Protein AF-A0A527VUA9-F1 (afdb_monomer)

Secondary structure (DSSP, 8-state):
-TTTTT-S---HHHHHHHHHHHHHHHTSPPPHHHHHHTTT----SBTTBSS--TT-TTHHHHHHHHHHHHHHHTT--SS--S-HHHHHHHHHHHH-HHHHHHHHHHHHHHHS-EEEEETTTTSHHHHHHHHHHHHTT-EEEEEES-HHHHHHHHHHTT-----TTEEEE-GGG-TTHHHHHHHHHHHHGGGT--HHHHH-

Nearest PDB structures (foldseek):
  8jzo-assembly1_A  TM=8.113E-01  e=2.853E-15  Escherichia coli K-12
  6znj-assembly1_B  TM=8.703E-01  e=1.289E-13  Bdellovibrio bacteriovorus HD100
  6zn4-assembly1_A  TM=9.759E-01  e=1.619E-05  Bdellovibrio bacteriovorus HD100
  6iox-assembly1_B  TM=9.233E-01  e=5.443E-05  Porphyromonas gingivalis ATCC 33277
  1vmi-assembly1_A-2  TM=7.351E-01  e=2.321E-03  Escherichia coli

pLDDT: mean 88.29, std 10.26, range [53.84, 98.25]

Solvent-accessible surface area (backbone atoms only — not comparable to full-atom values): 11074 Å² total; per-residue (Å²): 48,53,72,78,21,48,35,78,64,88,52,67,62,26,53,52,31,34,53,50,42,44,49,55,53,23,68,44,88,64,56,68,76,57,17,58,75,54,81,64,50,71,68,55,62,45,99,92,28,70,59,66,60,96,82,46,80,61,50,62,32,50,32,30,48,38,17,31,50,33,29,46,76,70,65,40,32,74,41,76,76,91,53,63,68,61,48,38,52,53,38,48,25,73,79,37,78,62,48,54,54,51,48,56,50,50,58,56,32,47,77,55,52,43,79,47,80,39,75,58,26,57,39,71,70,47,44,51,50,38,48,48,40,28,75,70,48,36,30,34,25,32,32,27,40,55,68,66,56,30,54,50,45,27,58,77,69,71,49,82,69,93,43,90,45,51,44,80,43,35,74,91,76,42,89,56,48,65,63,52,24,53,60,47,28,76,72,34,42,88,76,73,50,51,65,70,71,46,63,111

Radius of gyration: 23.51 Å; Cα contacts (8 Å, |Δi|>4): 260; chains: 1; bounding box: 48×41×68 Å

Structure (mmCIF, N/CA/C/O backbone):
data_AF-A0A527VUA9-F1
#
_entry.id   AF-A0A527VUA9-F1
#
loop_
_atom_site.group_PDB
_atom_site.id
_atom_site.type_symbol
_atom_site.label_atom_id
_atom_site.label_alt_id
_atom_site.label_comp_id
_atom_site.label_asym_id
_atom_site.label_entity_id
_atom_site.label_seq_id
_atom_site.pdbx_PDB_ins_code
_atom_site.Cartn_x
_atom_site.Cartn_y
_atom_site.Cartn_z
_atom_site.occupancy
_atom_site.B_iso_or_equiv
_atom_site.auth_seq_id
_atom_site.auth_comp_id
_atom_site.auth_asym_id
_atom_site.auth_atom_id
_atom_site.pdbx_PDB_model_num
ATOM 1 N N . GLY A 1 1 ? -5.974 4.932 19.892 1.00 89.88 1 GLY A N 1
ATOM 2 C CA . GLY A 1 1 ? -7.231 4.199 20.094 1.00 89.88 1 GLY A CA 1
ATOM 3 C C . GLY A 1 1 ? -7.946 4.745 21.306 1.00 89.88 1 GLY A C 1
ATOM 4 O O . GLY A 1 1 ? -8.509 5.825 21.219 1.00 89.88 1 GLY A O 1
ATOM 5 N N . ALA A 1 2 ? -7.847 4.063 22.453 1.00 95.19 2 ALA A N 1
ATOM 6 C CA . ALA A 1 2 ? -8.525 4.443 23.702 1.00 95.19 2 ALA A CA 1
ATOM 7 C C . ALA A 1 2 ? -8.336 5.922 24.098 1.00 95.19 2 ALA A C 1
ATOM 9 O O . ALA A 1 2 ? -9.298 6.616 24.420 1.00 95.19 2 ALA A O 1
ATOM 10 N N . LEU A 1 3 ? -7.095 6.415 24.017 1.00 95.19 3 LEU A N 1
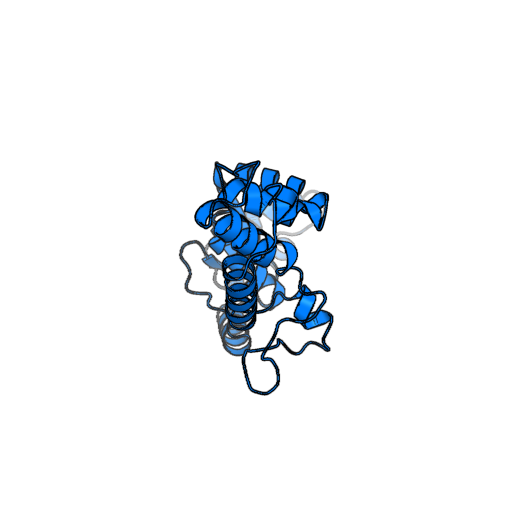ATOM 11 C CA . LEU A 1 3 ? -6.758 7.800 24.352 1.00 95.19 3 LEU A CA 1
ATOM 12 C C . LEU A 1 3 ? -7.320 8.815 23.346 1.00 95.19 3 LEU A C 1
ATOM 14 O O . LEU A 1 3 ? -7.797 9.871 23.754 1.00 95.19 3 LEU A O 1
ATOM 18 N N . ASP A 1 4 ? -7.319 8.492 22.048 1.00 94.31 4 ASP A N 1
ATOM 19 C CA . ASP A 1 4 ? -7.784 9.408 20.994 1.00 94.31 4 ASP A CA 1
ATOM 20 C C . ASP A 1 4 ? -9.283 9.716 21.124 1.00 94.31 4 ASP A C 1
ATOM 22 O O . ASP A 1 4 ? -9.699 10.856 20.915 1.00 94.31 4 ASP A O 1
ATOM 26 N N . VAL A 1 5 ? -10.074 8.725 21.553 1.00 96.50 5 VAL A N 1
ATOM 27 C CA . VAL A 1 5 ? -11.513 8.880 21.831 1.00 96.50 5 VAL A CA 1
ATOM 28 C C . VAL A 1 5 ? -11.824 9.274 23.280 1.00 96.50 5 VAL A C 1
ATOM 30 O O . VAL A 1 5 ? -12.990 9.349 23.677 1.00 96.50 5 VAL A O 1
ATOM 33 N N . ARG A 1 6 ? -10.788 9.516 24.096 1.00 96.38 6 ARG A N 1
ATOM 34 C CA . ARG A 1 6 ? -10.889 9.825 25.533 1.00 96.38 6 ARG A CA 1
ATOM 35 C C . ARG A 1 6 ? -11.770 8.831 26.300 1.00 96.38 6 ARG A C 1
ATOM 37 O O . ARG A 1 6 ? -12.614 9.250 27.101 1.00 96.38 6 ARG A O 1
ATOM 44 N N . ALA A 1 7 ? -11.581 7.538 26.038 1.00 97.06 7 ALA A N 1
ATOM 45 C CA . ALA A 1 7 ? -12.331 6.476 26.699 1.00 97.06 7 ALA A CA 1
ATOM 46 C C . ALA A 1 7 ? -12.248 6.614 28.230 1.00 97.06 7 ALA A C 1
ATOM 48 O O . ALA A 1 7 ? -11.197 6.967 28.768 1.00 97.06 7 ALA A O 1
ATOM 49 N N . THR A 1 8 ? -13.354 6.378 28.933 1.00 96.94 8 THR A N 1
ATOM 50 C CA . THR A 1 8 ? -13.380 6.382 30.407 1.00 96.94 8 THR A CA 1
ATOM 51 C C . THR A 1 8 ? -12.695 5.155 31.000 1.00 96.94 8 THR A C 1
ATOM 53 O O . THR A 1 8 ? -12.155 5.228 32.098 1.00 96.94 8 THR A O 1
ATOM 56 N N . THR A 1 9 ? -12.691 4.041 30.268 1.00 96.81 9 THR A N 1
ATOM 57 C CA . THR A 1 9 ? -12.065 2.780 30.664 1.00 96.81 9 THR A CA 1
ATOM 58 C C . THR A 1 9 ? -11.622 1.982 29.436 1.00 96.81 9 THR A C 1
ATOM 60 O O . THR A 1 9 ? -12.076 2.247 28.321 1.00 96.81 9 THR A O 1
ATOM 63 N N . ILE A 1 10 ? -10.744 0.997 29.636 1.00 97.50 10 ILE A N 1
ATOM 64 C CA . ILE A 1 10 ? -10.409 -0.022 28.635 1.00 97.50 10 ILE A CA 1
ATOM 65 C C . ILE A 1 10 ? -11.204 -1.286 28.975 1.00 97.50 10 ILE A C 1
ATOM 67 O O . ILE A 1 10 ? -10.812 -2.059 29.850 1.00 97.50 10 ILE A O 1
ATOM 71 N N . ASN A 1 11 ? -12.333 -1.487 28.296 1.00 96.94 11 ASN A N 1
ATOM 72 C CA . ASN A 1 11 ? -13.227 -2.622 28.536 1.00 96.94 11 ASN A CA 1
ATOM 73 C C . ASN A 1 11 ? -12.865 -3.857 27.689 1.00 96.94 11 ASN A C 1
ATOM 75 O O . ASN A 1 11 ? -11.965 -3.826 26.845 1.00 96.94 11 ASN A O 1
ATOM 79 N N . ASP A 1 12 ? -13.578 -4.963 27.903 1.00 98.25 12 ASP A N 1
ATOM 80 C CA . ASP A 1 12 ? -13.290 -6.220 27.207 1.00 98.25 12 ASP A CA 1
ATOM 81 C C . ASP A 1 12 ? -13.611 -6.168 25.711 1.00 98.25 12 ASP A C 1
ATOM 83 O O . ASP A 1 12 ? -12.873 -6.752 24.920 1.00 98.25 12 ASP A O 1
ATOM 87 N N . ALA A 1 13 ? -14.617 -5.392 25.290 1.00 97.88 13 ALA A N 1
ATOM 88 C CA . ALA A 1 13 ? -14.894 -5.169 23.869 1.00 97.88 13 ALA A CA 1
ATOM 89 C C . ALA A 1 13 ? -13.671 -4.574 23.147 1.00 97.88 13 ALA A C 1
ATOM 91 O O . ALA A 1 13 ? -13.299 -5.030 22.065 1.00 97.88 13 ALA A O 1
ATOM 92 N N . MET A 1 14 ? -12.983 -3.617 23.779 1.00 98.19 14 MET A N 1
ATOM 93 C CA . MET A 1 14 ? -11.749 -3.028 23.252 1.00 98.19 14 MET A CA 1
ATOM 94 C C . MET A 1 14 ? -10.594 -4.034 23.199 1.00 98.19 14 MET A C 1
ATOM 96 O O . MET A 1 14 ? -9.864 -4.064 22.207 1.00 98.19 14 MET A O 1
ATOM 100 N N . LYS A 1 15 ? -10.425 -4.874 24.229 1.00 98.00 15 LYS A N 1
ATOM 101 C CA . LYS A 1 15 ? -9.381 -5.917 24.249 1.00 98.00 15 LYS A CA 1
ATOM 102 C C . LYS A 1 15 ? -9.613 -6.962 23.156 1.00 98.00 15 LYS A C 1
ATOM 104 O O . LYS A 1 15 ? -8.683 -7.308 22.431 1.00 98.00 15 LYS A O 1
ATOM 109 N N . ILE A 1 16 ? -10.858 -7.415 22.994 1.00 98.00 16 ILE A N 1
ATOM 110 C CA . ILE A 1 16 ? -11.256 -8.357 21.940 1.00 98.00 16 ILE A CA 1
ATOM 111 C C . ILE A 1 16 ? -11.021 -7.735 20.560 1.00 98.00 16 ILE A C 1
ATOM 113 O O . ILE A 1 16 ? -10.477 -8.397 19.678 1.00 98.00 16 ILE A O 1
ATOM 117 N N . ALA A 1 17 ? -11.376 -6.460 20.370 1.00 97.56 17 ALA A N 1
ATOM 118 C CA . ALA A 1 17 ? -11.130 -5.753 19.116 1.00 97.56 17 ALA A CA 1
ATOM 119 C C . ALA A 1 17 ? -9.631 -5.650 18.793 1.00 97.56 17 ALA A C 1
ATOM 121 O O . ALA A 1 17 ? -9.242 -5.890 17.652 1.00 97.56 17 ALA A O 1
ATOM 122 N N . ALA A 1 18 ? -8.784 -5.367 19.788 1.00 96.75 18 ALA A N 1
ATOM 123 C CA . ALA A 1 18 ? -7.333 -5.352 19.613 1.00 96.75 18 ALA A CA 1
ATOM 124 C C . ALA A 1 18 ? -6.785 -6.735 19.222 1.00 96.75 18 ALA A C 1
ATOM 126 O O . ALA A 1 18 ? -6.021 -6.842 18.265 1.00 96.75 18 ALA A O 1
ATOM 127 N N . ALA A 1 19 ? -7.211 -7.797 19.915 1.00 96.56 19 ALA A N 1
ATOM 128 C CA . ALA A 1 19 ? -6.785 -9.165 19.624 1.00 96.56 19 ALA A CA 1
ATOM 129 C C . ALA A 1 19 ? -7.209 -9.617 18.216 1.00 96.56 19 ALA A C 1
ATOM 131 O O . ALA A 1 19 ? -6.404 -10.179 17.475 1.00 96.56 19 ALA A O 1
ATOM 132 N N . ARG A 1 20 ? -8.451 -9.317 17.811 1.00 96.31 20 ARG A N 1
ATOM 133 C CA . ARG A 1 20 ? -8.944 -9.593 16.453 1.00 96.31 20 ARG A CA 1
ATOM 134 C C . ARG A 1 20 ? -8.158 -8.817 15.402 1.00 96.31 20 ARG A C 1
ATOM 136 O O . ARG A 1 20 ? -7.755 -9.403 14.407 1.00 96.31 20 ARG A O 1
ATOM 143 N N . ALA A 1 21 ? -7.895 -7.533 15.635 1.00 95.50 21 ALA A N 1
ATOM 144 C CA . ALA A 1 21 ? -7.130 -6.712 14.702 1.00 95.50 21 ALA A CA 1
ATOM 145 C C . ALA A 1 21 ? -5.681 -7.205 14.542 1.00 95.50 21 ALA A C 1
ATOM 147 O O . ALA A 1 21 ? -5.169 -7.213 13.427 1.00 95.50 21 ALA A O 1
ATOM 148 N N . LEU A 1 22 ? -5.040 -7.679 15.618 1.00 93.94 22 LEU A N 1
ATOM 149 C CA . LEU A 1 22 ? -3.723 -8.326 15.548 1.00 93.94 22 LEU A CA 1
ATOM 150 C C . LEU A 1 22 ? -3.764 -9.618 14.726 1.00 93.94 22 LEU A C 1
ATOM 152 O O . LEU A 1 22 ? -2.899 -9.827 13.878 1.00 93.94 22 LEU A O 1
ATOM 156 N N . ALA A 1 23 ? -4.767 -10.467 14.961 1.00 92.62 23 ALA A N 1
ATOM 157 C CA . ALA A 1 23 ? -4.920 -11.732 14.248 1.00 92.62 23 ALA A CA 1
ATOM 158 C C . ALA A 1 23 ? -5.178 -11.524 12.748 1.00 92.62 23 ALA A C 1
ATOM 160 O O . ALA A 1 23 ? -4.573 -12.203 11.921 1.00 92.62 23 ALA A O 1
ATOM 161 N N . GLU A 1 24 ? -6.032 -10.564 12.389 1.00 92.56 24 GLU A N 1
ATOM 162 C CA . GLU A 1 24 ? -6.270 -10.200 10.990 1.00 92.56 24 GLU A CA 1
ATOM 163 C C . GLU A 1 24 ? -5.018 -9.614 10.341 1.00 92.56 24 GLU A C 1
ATOM 165 O O . GLU A 1 24 ? -4.682 -9.973 9.215 1.00 92.56 24 GLU A O 1
ATOM 170 N N . LEU A 1 25 ? -4.275 -8.770 11.060 1.00 91.19 25 LEU A N 1
ATOM 171 C CA . LEU A 1 25 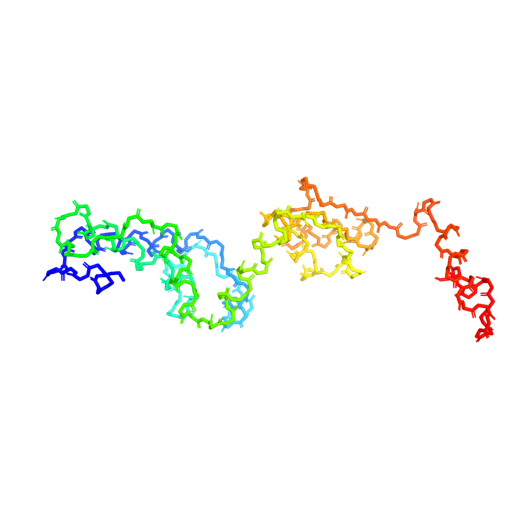? -3.046 -8.185 10.540 1.00 91.19 25 L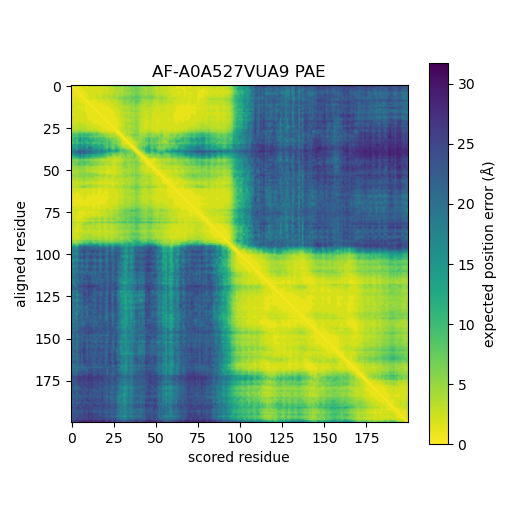EU A CA 1
ATOM 172 C C . LEU A 1 25 ? -1.953 -9.236 10.289 1.00 91.19 25 LEU A C 1
ATOM 174 O O . LEU A 1 25 ? -1.239 -9.149 9.293 1.00 91.19 25 LEU A O 1
ATOM 178 N N . ALA A 1 26 ? -1.850 -10.255 11.147 1.00 88.75 26 ALA A N 1
ATOM 179 C CA . ALA A 1 26 ? -0.909 -11.364 10.967 1.00 88.75 26 ALA A CA 1
ATOM 180 C C . ALA A 1 26 ? -1.184 -12.186 9.697 1.00 88.75 26 ALA A C 1
ATOM 182 O O . ALA A 1 26 ? -0.274 -12.819 9.168 1.00 88.75 26 ALA A O 1
ATOM 183 N N . ARG A 1 27 ? -2.430 -12.189 9.208 1.00 88.81 27 ARG A N 1
ATOM 184 C CA . ARG A 1 27 ? -2.845 -12.903 7.989 1.00 88.81 27 ARG A CA 1
ATOM 185 C C . ARG A 1 27 ? -2.643 -12.096 6.710 1.00 88.81 27 ARG A C 1
ATOM 187 O O . ARG A 1 27 ? -2.766 -12.657 5.625 1.00 88.81 27 ARG A O 1
ATOM 194 N N . GLN A 1 28 ? -2.351 -10.803 6.822 1.00 86.38 28 GLN A N 1
ATOM 195 C CA . GLN A 1 28 ? -2.110 -9.927 5.680 1.00 86.38 28 GLN A CA 1
ATOM 196 C C . GLN A 1 28 ? -0.646 -9.966 5.250 1.00 86.38 28 GLN A C 1
ATOM 198 O O . GLN A 1 28 ? 0.254 -10.013 6.094 1.00 86.38 28 GLN A O 1
ATOM 203 N N . ASP A 1 29 ? -0.414 -9.822 3.945 1.00 78.38 29 ASP A N 1
ATOM 204 C CA . ASP A 1 29 ? 0.932 -9.721 3.384 1.00 78.38 29 ASP A CA 1
ATOM 205 C C . ASP A 1 29 ? 1.738 -8.594 4.031 1.00 78.38 29 ASP A C 1
ATOM 207 O O . ASP A 1 29 ? 1.273 -7.463 4.219 1.00 78.38 29 ASP A O 1
ATOM 211 N N . VAL A 1 30 ? 2.965 -8.947 4.392 1.00 76.00 30 VAL A N 1
ATOM 212 C CA . VAL A 1 30 ? 3.889 -8.092 5.120 1.00 76.00 30 VAL A CA 1
ATOM 213 C C . VAL A 1 30 ? 4.594 -7.135 4.143 1.00 76.00 30 VAL A C 1
ATOM 215 O O . VAL A 1 30 ? 5.107 -7.595 3.121 1.00 76.00 30 VAL A O 1
ATOM 218 N N . PRO A 1 31 ? 4.643 -5.822 4.439 1.00 71.12 31 PRO A N 1
ATOM 219 C CA . PRO A 1 31 ? 5.389 -4.841 3.653 1.00 71.12 31 PRO A CA 1
ATOM 220 C C . PRO A 1 31 ? 6.892 -5.157 3.529 1.00 71.12 31 PRO A C 1
ATOM 222 O O . PRO A 1 31 ? 7.485 -5.779 4.415 1.00 71.12 31 PRO A O 1
ATOM 225 N N . ASP A 1 32 ? 7.524 -4.705 2.443 1.00 67.19 32 ASP A N 1
ATOM 226 C CA . ASP A 1 32 ? 8.933 -5.007 2.141 1.00 67.19 32 ASP A CA 1
ATOM 227 C C . ASP A 1 32 ? 9.912 -4.451 3.193 1.00 67.19 32 ASP A C 1
ATOM 229 O O . ASP A 1 3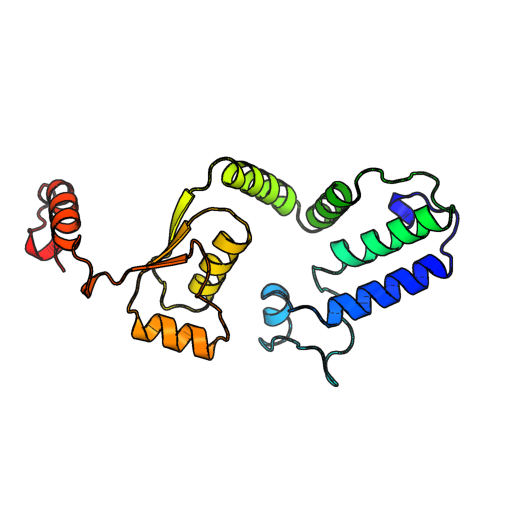2 ? 10.919 -5.087 3.500 1.00 67.19 32 ASP A O 1
ATOM 233 N N . ASP A 1 33 ? 9.588 -3.312 3.807 1.00 63.31 33 ASP A N 1
ATOM 234 C CA . ASP A 1 33 ? 10.328 -2.692 4.912 1.00 63.31 33 ASP A CA 1
ATOM 235 C C . ASP A 1 33 ? 10.396 -3.589 6.158 1.00 63.31 33 ASP A C 1
ATOM 237 O O . ASP A 1 33 ? 11.414 -3.622 6.851 1.00 63.31 33 ASP A O 1
ATOM 241 N N . VAL A 1 34 ? 9.361 -4.393 6.408 1.00 62.50 34 VAL A N 1
ATOM 242 C CA . VAL A 1 34 ? 9.366 -5.387 7.491 1.00 62.50 34 VAL A CA 1
ATOM 243 C C . VAL A 1 34 ? 10.122 -6.645 7.078 1.00 62.50 34 VAL A C 1
ATOM 245 O O . VAL A 1 34 ? 10.875 -7.193 7.878 1.00 62.50 34 VAL A O 1
ATOM 248 N N . ALA A 1 35 ? 9.963 -7.103 5.835 1.00 64.00 35 ALA A N 1
ATOM 249 C CA . ALA A 1 35 ? 10.687 -8.272 5.336 1.00 64.00 35 ALA A CA 1
ATOM 250 C C . ALA A 1 35 ? 12.212 -8.051 5.357 1.00 64.00 35 ALA A C 1
ATOM 252 O O . ALA A 1 35 ? 12.965 -8.941 5.754 1.00 64.00 35 ALA A O 1
ATOM 253 N N . ALA A 1 36 ? 12.670 -6.844 5.011 1.00 59.72 36 ALA A N 1
ATOM 254 C CA . ALA A 1 36 ? 14.078 -6.459 5.064 1.00 59.72 36 ALA A CA 1
ATOM 255 C C . ALA A 1 36 ? 14.645 -6.472 6.497 1.00 59.72 36 ALA A C 1
ATOM 257 O O . ALA A 1 36 ? 15.772 -6.917 6.710 1.00 59.72 36 ALA A O 1
ATOM 258 N N . ALA A 1 37 ? 13.855 -6.045 7.488 1.00 59.56 37 ALA A N 1
ATOM 259 C CA . ALA A 1 37 ? 14.263 -6.034 8.894 1.00 59.56 37 ALA A CA 1
ATOM 260 C C . ALA A 1 37 ? 14.394 -7.445 9.507 1.00 59.56 37 ALA A C 1
ATOM 262 O O . ALA A 1 37 ? 15.125 -7.625 10.480 1.00 59.56 37 ALA A O 1
ATOM 263 N N . TYR A 1 38 ? 13.727 -8.451 8.928 1.00 59.75 38 TYR A N 1
ATOM 264 C CA . TYR A 1 38 ? 13.699 -9.837 9.413 1.00 59.75 38 TYR A CA 1
ATOM 265 C C . TYR A 1 38 ? 14.371 -10.816 8.430 1.00 59.75 38 TYR A C 1
ATOM 267 O O . TYR A 1 38 ? 13.817 -11.855 8.075 1.00 59.75 38 TYR A O 1
ATOM 275 N N . GLN A 1 39 ? 15.606 -10.494 8.024 1.00 57.69 39 GLN A N 1
ATOM 276 C CA . GLN A 1 39 ? 16.498 -11.351 7.218 1.00 57.69 39 GLN A CA 1
ATOM 277 C C . GLN A 1 39 ? 15.994 -11.671 5.796 1.00 57.69 39 GLN A C 1
ATOM 279 O O . GLN A 1 39 ? 16.348 -12.701 5.228 1.00 57.69 39 GLN A O 1
ATOM 284 N N . GLY A 1 40 ? 15.165 -10.809 5.202 1.00 56.69 40 GLY A N 1
ATOM 285 C CA . GLY A 1 40 ? 14.699 -10.964 3.818 1.00 56.69 40 GLY A CA 1
ATOM 286 C C . GLY A 1 40 ? 13.636 -12.049 3.616 1.00 56.69 40 GLY A C 1
ATOM 287 O O . GLY A 1 40 ? 13.082 -12.166 2.524 1.00 56.69 40 GLY A O 1
ATOM 288 N N . ASN A 1 41 ? 13.286 -12.807 4.658 1.00 59.81 41 ASN A N 1
ATOM 289 C CA . ASN A 1 41 ? 12.163 -13.732 4.613 1.00 59.81 41 ASN A CA 1
ATOM 290 C C . ASN A 1 41 ? 10.863 -12.954 4.795 1.00 59.81 41 ASN A C 1
ATOM 292 O O . ASN A 1 41 ? 10.636 -12.358 5.845 1.00 59.81 41 ASN A O 1
ATOM 296 N N . ARG A 1 42 ? 9.979 -12.994 3.790 1.00 67.69 42 ARG A N 1
ATOM 297 C CA . ARG A 1 42 ? 8.612 -12.474 3.922 1.00 67.69 42 ARG A CA 1
ATOM 298 C C . ARG A 1 42 ? 7.827 -13.365 4.885 1.00 67.69 42 ARG A C 1
ATOM 300 O O . ARG A 1 42 ? 7.495 -14.493 4.506 1.00 67.69 42 ARG A O 1
ATOM 307 N N . PRO A 1 43 ? 7.518 -12.896 6.107 1.00 70.44 43 PRO A N 1
ATOM 308 C CA . PRO A 1 43 ? 6.766 -13.693 7.057 1.00 70.44 43 PRO A CA 1
ATOM 309 C C . PRO A 1 43 ? 5.372 -13.936 6.482 1.00 70.44 43 PRO A C 1
ATOM 311 O O . PRO A 1 43 ? 4.667 -12.995 6.121 1.00 70.44 43 PRO A O 1
ATOM 314 N N . LYS A 1 44 ? 4.988 -15.205 6.364 1.00 79.25 44 LYS A N 1
ATOM 315 C CA . LYS A 1 44 ? 3.634 -15.616 5.990 1.00 79.25 44 LYS A CA 1
ATOM 316 C C . LYS A 1 44 ? 2.979 -16.254 7.194 1.00 79.25 44 LYS A C 1
ATOM 318 O O . LYS A 1 44 ? 3.641 -16.991 7.921 1.00 79.25 44 LYS A O 1
ATOM 323 N N . PHE A 1 45 ? 1.687 -15.997 7.371 1.00 84.56 45 PHE A N 1
ATOM 324 C CA . PHE A 1 45 ? 0.914 -16.598 8.450 1.00 84.56 45 PHE A CA 1
ATOM 325 C C . PHE A 1 45 ? 1.097 -18.119 8.488 1.00 84.56 45 PHE A C 1
ATOM 327 O O . PHE A 1 45 ? 0.898 -18.803 7.483 1.00 84.56 45 PHE A O 1
ATOM 334 N N . GLY A 1 46 ? 1.491 -18.643 9.646 1.00 84.56 46 GLY A N 1
ATOM 335 C CA . GLY A 1 46 ? 1.800 -20.058 9.817 1.00 84.56 46 GLY A CA 1
ATOM 336 C C . GLY A 1 46 ? 2.426 -20.353 11.179 1.00 84.56 46 GLY A C 1
ATOM 337 O O . GLY A 1 46 ? 2.538 -19.451 12.007 1.00 84.56 46 GLY A O 1
ATOM 338 N N . PRO A 1 47 ? 2.881 -21.594 11.422 1.00 86.00 47 PRO A N 1
ATOM 339 C CA . PRO A 1 47 ? 3.431 -22.010 12.719 1.00 86.00 47 PRO A CA 1
ATOM 340 C C . PRO A 1 47 ? 4.568 -21.115 13.232 1.00 86.00 47 PRO A C 1
ATOM 342 O O . PRO A 1 47 ? 4.719 -20.931 14.434 1.00 86.00 47 PRO A O 1
ATOM 345 N N . ASN A 1 48 ? 5.323 -20.517 12.306 1.00 81.81 48 ASN A N 1
ATOM 346 C CA . ASN A 1 48 ? 6.476 -19.667 12.598 1.00 81.81 48 ASN A CA 1
ATOM 347 C C . ASN A 1 48 ? 6.152 -18.157 12.576 1.00 81.81 48 ASN A C 1
ATOM 349 O O . ASN A 1 48 ? 7.038 -17.343 12.814 1.00 81.81 48 ASN A O 1
ATOM 353 N N . TYR A 1 49 ? 4.907 -17.766 12.275 1.00 84.00 49 TYR A N 1
ATOM 354 C CA . TYR A 1 49 ? 4.446 -16.373 12.251 1.00 84.00 49 TYR A CA 1
ATOM 355 C C . TYR A 1 49 ? 2.937 -16.320 12.533 1.00 84.00 49 TYR A C 1
ATOM 357 O O . TYR A 1 49 ? 2.102 -16.414 11.632 1.00 84.00 49 TYR A O 1
ATOM 365 N N . ILE A 1 50 ? 2.596 -16.213 13.818 1.00 86.88 50 ILE A N 1
ATOM 366 C CA . ILE A 1 50 ? 1.208 -16.209 14.318 1.00 86.88 50 ILE A CA 1
ATOM 367 C C . ILE A 1 50 ? 0.745 -14.832 14.812 1.00 86.88 50 ILE A C 1
ATOM 369 O O . ILE A 1 50 ? -0.452 -14.604 14.974 1.00 86.88 50 ILE A O 1
ATOM 373 N N . ILE A 1 51 ? 1.684 -13.916 15.057 1.00 89.25 51 ILE A N 1
ATOM 374 C CA . ILE A 1 51 ? 1.441 -12.554 15.535 1.00 89.25 51 ILE A CA 1
ATOM 375 C C . ILE A 1 51 ? 2.391 -11.595 14.803 1.00 89.25 51 ILE A C 1
ATOM 377 O O . ILE A 1 51 ? 3.528 -11.991 14.521 1.00 89.25 51 ILE A O 1
ATOM 381 N N . PRO A 1 52 ? 1.969 -10.355 14.480 1.00 86.94 52 PRO A N 1
ATOM 382 C CA . PRO A 1 52 ? 2.856 -9.388 13.852 1.00 86.94 52 PRO A CA 1
ATOM 383 C C . PRO A 1 52 ? 4.052 -9.068 14.750 1.00 86.94 52 PRO A C 1
ATOM 385 O O . PRO A 1 52 ? 3.974 -9.125 15.978 1.00 86.94 52 PRO A O 1
ATOM 388 N N . VAL A 1 53 ? 5.163 -8.702 14.121 1.00 84.31 53 VAL A N 1
ATOM 389 C CA . VAL A 1 53 ? 6.389 -8.320 14.824 1.00 84.31 53 VAL A CA 1
ATOM 390 C C . VAL A 1 53 ? 6.226 -6.976 15.554 1.00 84.31 53 VAL A C 1
ATOM 392 O O . VAL A 1 53 ? 5.442 -6.140 15.103 1.00 84.31 53 VAL A O 1
ATOM 395 N N . PRO A 1 54 ? 6.974 -6.712 16.647 1.00 80.69 54 PRO A N 1
ATOM 396 C CA . PRO A 1 54 ? 6.753 -5.538 17.505 1.00 80.69 54 PRO A CA 1
ATOM 397 C C . PRO A 1 54 ? 6.816 -4.180 16.795 1.00 80.69 54 PRO A C 1
ATOM 399 O O . PRO A 1 54 ? 6.127 -3.245 17.198 1.00 80.69 54 PRO A O 1
ATOM 402 N N . PHE A 1 55 ? 7.624 -4.074 15.738 1.00 75.00 55 PHE A N 1
ATOM 403 C CA . PHE A 1 55 ? 7.820 -2.841 14.971 1.00 75.00 55 PHE A CA 1
ATOM 404 C C . PHE A 1 55 ? 7.139 -2.874 13.601 1.00 75.00 55 PHE A C 1
ATOM 406 O O . PHE A 1 55 ? 7.518 -2.118 12.710 1.00 75.00 55 PHE A O 1
ATOM 413 N N . ASP A 1 56 ? 6.134 -3.737 13.415 1.00 81.56 56 ASP A N 1
ATOM 414 C CA . ASP A 1 56 ? 5.366 -3.752 12.175 1.00 81.56 56 ASP A CA 1
ATOM 415 C C . ASP A 1 56 ? 4.668 -2.381 11.974 1.00 81.56 56 ASP A C 1
ATOM 417 O O . ASP A 1 56 ? 3.817 -1.981 12.778 1.00 81.56 56 ASP A O 1
ATOM 421 N N . PRO A 1 57 ? 4.996 -1.647 10.896 1.00 78.81 57 PRO A N 1
ATOM 422 C CA . PRO A 1 57 ? 4.504 -0.310 10.605 1.00 78.81 57 PRO A CA 1
ATOM 423 C C . PRO A 1 57 ? 2.981 -0.245 10.458 1.00 78.81 57 PRO A C 1
ATOM 425 O O . PRO A 1 57 ? 2.404 0.841 10.576 1.00 78.81 57 PRO A O 1
ATOM 428 N N . ARG A 1 58 ? 2.317 -1.378 10.199 1.00 86.12 58 ARG A N 1
ATOM 429 C CA . ARG A 1 58 ? 0.862 -1.469 10.057 1.00 86.12 58 ARG A CA 1
ATOM 430 C C . ARG A 1 58 ? 0.144 -1.401 11.409 1.00 86.12 58 ARG A C 1
ATOM 432 O O . ARG A 1 58 ? -0.997 -0.933 11.461 1.00 86.12 58 ARG A O 1
ATOM 439 N N . LEU A 1 59 ? 0.809 -1.771 12.511 1.00 88.88 59 LEU A N 1
ATOM 440 C CA . LEU A 1 59 ? 0.217 -1.825 13.857 1.00 88.88 59 LEU A CA 1
ATOM 441 C C . LEU A 1 59 ? -0.393 -0.488 14.297 1.00 88.88 59 LEU A C 1
ATOM 443 O O . LEU A 1 59 ? -1.504 -0.470 14.828 1.00 88.88 59 LEU A O 1
ATOM 447 N N . ILE A 1 60 ? 0.292 0.632 14.035 1.00 87.12 60 ILE A N 1
ATOM 448 C CA . ILE A 1 60 ? -0.155 1.975 14.449 1.00 87.12 60 ILE A CA 1
ATOM 449 C C . ILE A 1 60 ? -1.437 2.428 13.740 1.00 87.12 60 ILE A C 1
ATOM 451 O O . ILE A 1 60 ? -2.190 3.234 14.279 1.00 87.12 60 ILE A O 1
ATOM 455 N N . SER A 1 61 ? -1.704 1.896 12.548 1.00 86.81 61 SER A N 1
ATOM 456 C CA . SER A 1 61 ? -2.903 2.226 11.775 1.00 86.81 61 SER A CA 1
ATOM 457 C C . SER A 1 61 ? -4.063 1.271 12.064 1.00 86.81 61 SER A C 1
ATOM 459 O O . SER A 1 61 ? -5.198 1.716 12.208 1.00 86.81 61 SER A O 1
ATOM 461 N N . ALA A 1 62 ? -3.785 -0.027 12.225 1.00 90.94 62 ALA A N 1
ATOM 462 C CA . ALA A 1 62 ? -4.819 -1.051 12.357 1.00 90.94 62 ALA A CA 1
ATOM 463 C C . ALA A 1 62 ? -5.382 -1.163 13.785 1.00 90.94 62 ALA A C 1
ATOM 465 O O . ALA A 1 62 ? -6.600 -1.154 13.984 1.00 90.94 62 ALA A O 1
ATOM 466 N N . ILE A 1 63 ? -4.514 -1.247 14.802 1.00 94.44 63 ILE A N 1
ATOM 467 C CA . ILE A 1 63 ? -4.950 -1.546 16.177 1.00 94.44 63 ILE A CA 1
ATOM 468 C C . ILE A 1 63 ? -5.659 -0.346 16.822 1.00 94.44 63 ILE A C 1
ATOM 470 O O . ILE A 1 63 ? -6.763 -0.515 17.351 1.00 94.44 63 ILE A O 1
ATOM 474 N N . PRO A 1 64 ? -5.109 0.887 16.770 1.00 94.94 64 PRO A N 1
ATOM 475 C CA . PRO A 1 64 ? -5.774 2.061 17.326 1.00 94.94 64 PRO A CA 1
ATOM 476 C C . PRO A 1 64 ? -7.160 2.321 16.736 1.00 94.94 64 PRO A C 1
ATOM 478 O O . PRO A 1 64 ? -8.042 2.734 17.490 1.00 94.94 64 PRO A O 1
ATOM 481 N N . LEU A 1 65 ? -7.353 2.044 15.441 1.00 95.44 65 LEU A N 1
ATOM 482 C CA . LEU A 1 65 ? -8.630 2.172 14.744 1.00 95.44 65 LEU A CA 1
ATOM 483 C C . LEU A 1 65 ? -9.680 1.206 15.306 1.00 95.44 65 LEU A C 1
ATOM 485 O O . LEU A 1 65 ? -10.753 1.641 15.725 1.00 95.44 65 LEU A O 1
ATOM 489 N N . ALA A 1 66 ? -9.349 -0.086 15.394 1.00 96.62 66 ALA A N 1
ATOM 490 C CA . ALA A 1 66 ? -10.246 -1.106 15.939 1.00 96.62 66 ALA A CA 1
ATOM 491 C C . ALA A 1 66 ? -10.624 -0.822 17.403 1.00 96.62 66 ALA A C 1
ATOM 493 O O . ALA A 1 66 ? -11.792 -0.912 17.783 1.00 96.62 66 ALA A O 1
ATOM 494 N N . VAL A 1 67 ? -9.648 -0.409 18.217 1.00 97.44 67 VAL A N 1
ATOM 495 C CA . VAL A 1 67 ? -9.870 -0.062 19.628 1.00 97.44 67 VAL A CA 1
ATOM 496 C C . VAL A 1 67 ? -10.736 1.190 19.775 1.00 97.44 67 VAL A C 1
ATOM 498 O O . VAL A 1 67 ? -11.609 1.225 20.639 1.00 97.44 67 VAL A O 1
ATOM 501 N N . ALA A 1 68 ? -10.512 2.221 18.953 1.00 96.94 68 ALA A N 1
ATOM 502 C CA . ALA A 1 68 ? -11.330 3.433 18.964 1.00 96.94 68 ALA A CA 1
ATOM 503 C C . ALA A 1 68 ? -12.784 3.126 18.583 1.00 96.94 68 ALA A C 1
ATOM 505 O O . ALA A 1 68 ? -13.699 3.579 19.268 1.00 96.94 68 ALA A O 1
ATOM 506 N N . LYS A 1 69 ? -12.996 2.306 17.546 1.00 96.62 69 LYS A N 1
ATOM 507 C CA . LYS A 1 69 ? -14.326 1.855 17.126 1.00 96.62 69 LYS A CA 1
ATOM 508 C C . LYS A 1 69 ? -15.051 1.101 18.245 1.00 96.62 69 LYS A C 1
ATOM 510 O O . LYS A 1 69 ? -16.151 1.498 18.616 1.00 96.62 69 LYS A O 1
ATOM 515 N N . ALA A 1 70 ? -14.403 0.114 18.863 1.00 97.56 70 ALA A N 1
ATOM 516 C CA . ALA A 1 70 ? -14.988 -0.642 19.972 1.00 97.56 70 ALA A CA 1
ATOM 517 C C . ALA A 1 70 ? -15.303 0.236 21.197 1.00 97.56 70 ALA A C 1
ATOM 519 O O . ALA A 1 70 ? -16.323 0.049 21.858 1.00 97.56 70 ALA A O 1
ATOM 520 N N . ALA A 1 71 ? -14.456 1.223 21.502 1.00 97.81 71 ALA A N 1
ATOM 521 C CA . ALA A 1 71 ? -14.714 2.186 22.572 1.00 97.81 71 ALA A CA 1
ATOM 522 C C . ALA A 1 71 ? -15.950 3.066 22.295 1.00 97.81 71 ALA A C 1
ATOM 524 O O . ALA A 1 71 ? -16.691 3.387 23.223 1.00 97.81 71 ALA A O 1
ATOM 525 N N . MET A 1 72 ? -16.181 3.450 21.035 1.00 96.81 72 MET A N 1
ATOM 526 C CA . MET A 1 72 ? -17.385 4.185 20.630 1.00 96.81 72 MET A CA 1
ATOM 527 C C . MET A 1 72 ? -18.637 3.309 20.683 1.00 96.81 72 MET A C 1
ATOM 529 O O . MET A 1 72 ? -19.632 3.720 21.269 1.00 96.81 72 MET A O 1
ATOM 533 N N . GLU A 1 73 ? -18.573 2.095 20.135 1.00 96.31 73 GLU A N 1
ATOM 534 C CA . GLU A 1 73 ? -19.699 1.149 20.104 1.00 96.31 73 GLU A CA 1
ATOM 535 C C . GLU A 1 73 ? -20.135 0.721 21.510 1.00 96.31 73 GLU A C 1
ATOM 537 O O . GLU A 1 73 ? -21.321 0.574 21.781 1.00 96.31 73 GLU A O 1
ATOM 542 N N . SER A 1 74 ? -19.177 0.568 22.425 1.00 96.69 74 SER A N 1
ATOM 543 C CA . SER A 1 74 ? -19.444 0.227 23.827 1.00 96.69 74 SER A CA 1
ATOM 544 C C . SER A 1 74 ? -19.859 1.418 24.702 1.00 96.69 74 SER A C 1
ATOM 546 O O . SER A 1 74 ? -20.092 1.239 25.895 1.00 96.69 74 SER A O 1
ATOM 548 N N . GLY A 1 75 ? -19.928 2.633 24.145 1.00 96.38 75 GLY A N 1
ATOM 549 C CA . GLY A 1 75 ? -20.395 3.833 24.848 1.00 96.38 75 GLY A CA 1
ATOM 550 C C . GLY A 1 75 ? -19.410 4.440 25.854 1.00 96.38 75 GLY A C 1
ATOM 551 O O . GLY A 1 75 ? -19.755 5.393 26.546 1.00 96.38 75 GLY A O 1
ATOM 552 N N . VAL A 1 76 ? -18.174 3.936 25.944 1.00 97.38 76 VAL A N 1
ATOM 553 C CA . VAL A 1 76 ? -17.156 4.466 26.877 1.00 97.38 76 VAL A CA 1
ATOM 554 C C . VAL A 1 76 ? -16.367 5.649 26.301 1.00 97.38 76 VAL A C 1
ATOM 556 O O . VAL A 1 76 ? -15.601 6.292 27.022 1.00 97.38 76 VAL A O 1
ATOM 559 N N . ALA A 1 77 ? -16.520 5.946 25.007 1.00 97.00 77 ALA A N 1
ATOM 560 C CA . ALA A 1 77 ? -15.860 7.060 24.330 1.00 97.00 77 ALA A CA 1
ATOM 561 C C . ALA A 1 77 ? -16.497 8.414 24.681 1.00 97.00 77 ALA A C 1
ATOM 563 O O . ALA A 1 77 ? -17.678 8.640 24.440 1.00 97.00 77 ALA A O 1
ATOM 564 N N . ARG A 1 78 ? -15.687 9.364 25.168 1.00 96.75 78 ARG A N 1
ATOM 565 C CA . ARG A 1 78 ? -16.134 10.747 25.443 1.00 96.75 78 ARG A CA 1
ATOM 566 C C . ARG A 1 78 ? -15.903 11.708 24.282 1.00 96.75 78 ARG A C 1
ATOM 568 O O . ARG A 1 78 ? -16.455 12.802 24.270 1.00 96.75 78 ARG A O 1
ATOM 575 N N . LYS A 1 79 ? -15.061 11.326 23.322 1.00 96.06 79 LYS A N 1
ATOM 576 C CA . LYS A 1 79 ? -14.785 12.084 22.100 1.00 96.06 79 LYS A CA 1
ATOM 577 C C . LYS A 1 79 ? -14.908 11.151 20.889 1.00 96.06 79 LYS A C 1
ATOM 579 O O . LYS A 1 79 ? -13.892 10.622 20.441 1.00 96.06 79 LYS A O 1
ATOM 584 N N . PRO A 1 80 ? -16.127 10.905 20.381 1.00 91.88 80 PRO A N 1
ATOM 585 C CA . PRO A 1 80 ? -16.323 10.064 19.207 1.00 91.88 80 PRO A CA 1
ATOM 586 C C . PRO A 1 80 ? -15.615 10.626 17.968 1.00 91.88 80 PRO A C 1
ATOM 588 O O . PRO A 1 80 ? -15.513 11.840 17.783 1.00 91.88 80 PRO A O 1
ATOM 591 N N . ILE A 1 81 ? -15.132 9.727 17.119 1.00 94.19 81 ILE A N 1
ATOM 592 C CA . ILE A 1 81 ? -14.532 10.021 15.820 1.00 94.19 81 ILE A CA 1
ATOM 593 C C . ILE A 1 81 ? -15.606 9.762 14.765 1.00 94.19 81 ILE A C 1
ATOM 595 O O . ILE A 1 81 ? -16.058 8.632 14.610 1.00 94.19 81 ILE A O 1
ATOM 599 N N . LEU A 1 82 ? -16.020 10.816 14.062 1.00 90.50 82 LEU A N 1
ATOM 600 C CA . LEU A 1 82 ? -17.102 10.752 13.072 1.00 90.50 82 LEU A CA 1
ATOM 601 C C . LEU A 1 82 ? -16.649 10.132 11.743 1.00 90.50 82 LEU A C 1
ATOM 603 O O . LEU A 1 82 ? -17.429 9.461 11.079 1.00 90.50 82 LEU A O 1
ATOM 607 N N . ASP A 1 83 ? -15.386 10.355 11.377 1.00 92.25 83 ASP A N 1
ATOM 608 C CA . ASP A 1 83 ? -14.784 9.882 10.132 1.00 92.25 83 ASP A CA 1
ATOM 609 C C . ASP A 1 83 ? -13.606 8.955 10.459 1.00 92.25 83 ASP A C 1
ATOM 611 O O . ASP A 1 83 ? -12.494 9.391 10.780 1.00 92.25 83 ASP A O 1
ATOM 615 N N . LEU A 1 84 ? -13.892 7.653 10.442 1.00 88.94 84 LEU A N 1
ATOM 616 C CA . LEU A 1 84 ? -12.911 6.611 10.726 1.00 88.94 84 LEU A CA 1
ATOM 617 C C . LEU A 1 84 ? -11.849 6.498 9.626 1.00 88.94 84 LEU A C 1
ATOM 619 O O . LEU A 1 84 ? -10.704 6.169 9.940 1.00 88.94 84 LEU A O 1
ATOM 623 N N . ASP A 1 85 ? -12.193 6.815 8.377 1.00 86.25 85 ASP A N 1
ATOM 624 C CA . ASP A 1 85 ? -11.262 6.760 7.249 1.00 86.25 85 ASP A CA 1
ATOM 625 C C . ASP A 1 85 ? -10.218 7.871 7.368 1.00 86.25 85 ASP A C 1
ATOM 627 O O . ASP A 1 85 ? -9.012 7.624 7.264 1.00 86.25 85 ASP A O 1
ATOM 631 N N . ARG A 1 86 ? -10.658 9.092 7.689 1.00 87.38 86 ARG A N 1
ATOM 632 C CA . ARG A 1 86 ? -9.754 10.204 8.000 1.00 87.38 86 ARG A CA 1
ATOM 633 C C . ARG A 1 86 ? -8.874 9.892 9.207 1.00 87.38 86 ARG A C 1
ATOM 635 O O . ARG A 1 86 ? -7.675 10.160 9.174 1.00 87.38 86 ARG A O 1
ATOM 642 N N . TYR A 1 87 ? -9.432 9.312 10.265 1.00 90.31 87 TYR A N 1
ATOM 643 C CA . TYR A 1 87 ? -8.642 8.948 11.441 1.00 90.31 87 TYR A CA 1
ATOM 644 C C . TYR A 1 87 ? -7.584 7.879 11.131 1.00 90.31 87 TYR A C 1
ATOM 646 O O . TYR A 1 87 ? -6.453 7.988 11.606 1.00 90.31 87 TYR A O 1
ATOM 654 N N . ALA A 1 88 ? -7.897 6.891 10.288 1.00 86.00 88 ALA A N 1
ATOM 655 C CA . ALA A 1 88 ? -6.916 5.910 9.823 1.00 86.00 88 ALA A CA 1
ATOM 656 C C . ALA A 1 88 ? -5.752 6.579 9.064 1.00 86.00 88 ALA A C 1
ATOM 658 O O . ALA A 1 88 ? -4.586 6.240 9.286 1.00 86.00 88 ALA A O 1
ATOM 659 N N . GLN A 1 89 ? -6.049 7.581 8.230 1.00 82.44 89 GLN A N 1
ATOM 660 C CA . GLN A 1 89 ? -5.029 8.377 7.538 1.00 82.44 89 GLN A CA 1
ATOM 661 C C . GLN A 1 89 ? -4.170 9.188 8.521 1.00 82.44 89 GLN A C 1
ATOM 663 O O . GLN A 1 89 ? -2.943 9.191 8.410 1.00 82.44 89 GLN A O 1
ATOM 668 N N . GLU A 1 90 ? -4.787 9.831 9.516 1.00 85.56 90 GLU A N 1
ATOM 669 C CA . GLU A 1 90 ? -4.074 10.575 10.563 1.00 85.56 90 GLU A CA 1
ATOM 670 C C . GLU A 1 90 ? -3.144 9.664 11.378 1.00 85.56 90 GLU A C 1
ATOM 672 O O . GLU A 1 90 ? -2.008 10.041 11.662 1.00 85.56 90 GLU A O 1
ATOM 677 N N . LEU A 1 91 ? -3.580 8.447 11.720 1.00 87.19 91 LEU A N 1
ATOM 678 C CA . LEU A 1 91 ? -2.745 7.455 12.403 1.00 87.19 91 LEU A CA 1
ATOM 679 C C . LEU A 1 91 ? -1.530 7.048 11.565 1.00 87.19 91 LEU A C 1
ATOM 681 O O . LEU A 1 91 ? -0.421 6.977 12.095 1.00 87.19 91 LEU A O 1
ATOM 685 N N . SER A 1 92 ? -1.715 6.833 10.260 1.00 77.62 92 SER A N 1
ATOM 686 C CA . SER A 1 92 ? -0.604 6.539 9.349 1.00 77.62 92 SER A CA 1
ATOM 687 C C . SER A 1 92 ? 0.388 7.705 9.261 1.00 77.62 92 SER A C 1
ATOM 689 O O . SER A 1 92 ? 1.594 7.480 9.187 1.00 77.62 92 SER A O 1
ATOM 691 N N . ALA A 1 93 ? -0.100 8.947 9.311 1.00 74.19 93 ALA A N 1
ATOM 692 C CA . ALA A 1 93 ? 0.730 10.149 9.290 1.00 74.19 93 ALA A CA 1
ATOM 693 C C . ALA A 1 93 ? 1.552 10.365 10.573 1.00 74.19 93 ALA A C 1
ATOM 695 O O . ALA A 1 93 ? 2.584 11.028 10.525 1.00 74.19 93 ALA A O 1
ATOM 696 N N . ARG A 1 94 ? 1.136 9.806 11.720 1.00 76.25 94 ARG A N 1
ATOM 697 C CA . ARG A 1 94 ? 1.892 9.915 12.985 1.00 76.25 94 ARG A CA 1
ATOM 698 C C . ARG A 1 94 ? 3.205 9.128 12.976 1.00 76.25 94 ARG A C 1
ATOM 700 O O . ARG A 1 94 ? 4.089 9.450 13.760 1.00 76.25 94 ARG A O 1
ATOM 707 N N . ARG A 1 95 ? 3.324 8.097 12.130 1.00 67.12 95 ARG A N 1
ATOM 708 C CA . ARG A 1 95 ? 4.528 7.253 12.026 1.00 67.12 95 ARG A CA 1
ATOM 709 C C . ARG A 1 95 ? 5.667 7.955 11.293 1.00 67.12 95 ARG A C 1
ATOM 711 O O . ARG A 1 95 ? 6.824 7.769 11.641 1.00 67.12 95 ARG A O 1
ATOM 718 N N . ASP A 1 96 ? 5.322 8.734 10.276 1.00 61.50 96 ASP A N 1
ATOM 719 C CA . ASP A 1 96 ? 6.276 9.434 9.431 1.00 61.50 96 ASP A CA 1
ATOM 720 C C . ASP A 1 96 ? 5.637 10.752 8.955 1.00 61.50 96 ASP A C 1
ATOM 722 O O . ASP A 1 96 ? 4.643 10.712 8.220 1.00 61.50 96 ASP A O 1
ATOM 726 N N . PRO A 1 97 ? 6.175 11.926 9.341 1.00 53.84 97 PRO A N 1
ATOM 727 C CA . PRO A 1 97 ? 5.678 13.227 8.890 1.00 53.84 97 PRO A CA 1
ATOM 728 C C . PRO A 1 97 ? 5.565 13.330 7.360 1.00 53.84 97 PRO A C 1
ATOM 730 O O . PRO A 1 97 ? 4.700 14.047 6.839 1.00 53.84 97 PRO A O 1
ATOM 733 N N . ILE A 1 98 ? 6.400 12.580 6.631 1.00 60.12 98 ILE A N 1
ATOM 734 C CA . ILE A 1 98 ? 6.426 12.529 5.169 1.00 60.12 98 ILE A CA 1
ATOM 735 C C . ILE A 1 98 ? 5.179 11.824 4.619 1.00 60.12 98 ILE A C 1
ATOM 737 O O . ILE A 1 98 ? 4.678 12.224 3.565 1.00 60.12 98 ILE A O 1
ATOM 741 N N . ALA A 1 99 ? 4.593 10.864 5.343 1.00 61.25 99 ALA A N 1
ATOM 742 C CA . ALA A 1 99 ? 3.415 10.119 4.892 1.00 61.25 99 ALA A CA 1
ATOM 743 C C . ALA A 1 99 ? 2.208 11.035 4.626 1.00 61.25 99 ALA A C 1
ATOM 745 O O . ALA A 1 99 ? 1.524 10.879 3.617 1.00 61.25 99 ALA A O 1
ATOM 746 N N . SER A 1 100 ? 1.991 12.059 5.462 1.00 60.75 100 SER A N 1
ATOM 747 C CA . SER A 1 100 ? 0.933 13.063 5.243 1.00 60.75 100 SER A CA 1
ATOM 748 C C . SER A 1 100 ? 1.145 13.897 3.970 1.00 60.75 100 SER A C 1
ATOM 750 O O . SER A 1 100 ? 0.200 14.339 3.313 1.00 60.75 100 SER A O 1
ATOM 752 N N . THR A 1 101 ? 2.405 14.117 3.600 1.00 71.31 101 THR A N 1
ATOM 753 C CA . THR A 1 101 ? 2.783 14.868 2.403 1.00 71.31 101 THR A CA 1
ATOM 754 C C . THR A 1 101 ? 2.662 13.995 1.159 1.00 71.31 101 THR A C 1
ATOM 756 O O . THR A 1 101 ? 2.067 14.435 0.176 1.00 71.31 101 THR A O 1
ATOM 759 N N . LEU A 1 102 ? 3.111 12.739 1.224 1.00 73.88 102 LEU A N 1
ATOM 760 C CA . LEU A 1 102 ? 2.911 11.752 0.161 1.00 73.88 102 LEU A CA 1
ATOM 761 C C . LEU A 1 102 ? 1.426 11.495 -0.108 1.00 73.88 102 LEU A C 1
ATOM 763 O O . LEU A 1 102 ? 1.021 11.457 -1.267 1.00 73.88 102 LEU A O 1
ATOM 767 N N . GLN A 1 103 ? 0.594 11.423 0.933 1.00 74.88 103 GLN A N 1
ATOM 768 C CA . GLN A 1 103 ? -0.848 11.240 0.771 1.00 74.88 103 GLN A CA 1
ATOM 769 C C . GLN A 1 103 ? -1.483 12.381 -0.036 1.00 74.88 103 GLN A C 1
ATOM 771 O O . GLN A 1 103 ? -2.221 12.131 -0.988 1.00 74.88 103 GLN A O 1
ATOM 776 N N . ARG A 1 104 ? -1.126 13.638 0.270 1.00 77.06 104 ARG A N 1
ATOM 777 C CA . ARG A 1 104 ? -1.586 14.808 -0.501 1.00 77.06 104 ARG A CA 1
ATOM 778 C C . ARG A 1 104 ? -1.160 14.738 -1.968 1.00 77.06 104 ARG A C 1
ATOM 780 O O . ARG A 1 104 ? -1.918 15.148 -2.848 1.00 77.06 104 ARG A O 1
ATOM 787 N N . ILE A 1 105 ? 0.038 14.219 -2.240 1.00 84.56 105 ILE A N 1
ATOM 788 C CA . ILE A 1 105 ? 0.526 14.005 -3.607 1.00 84.56 105 ILE A CA 1
ATOM 789 C C . ILE A 1 105 ? -0.312 12.925 -4.301 1.00 84.56 105 ILE A C 1
ATOM 791 O O . ILE A 1 105 ? -0.799 13.165 -5.406 1.00 84.56 105 ILE A O 1
ATOM 795 N N . TYR A 1 106 ? -0.549 11.781 -3.655 1.00 84.38 106 TYR A N 1
ATOM 796 C CA . TYR A 1 106 ? -1.370 10.709 -4.221 1.00 84.38 106 TYR A CA 1
ATOM 797 C C . TYR A 1 106 ? -2.791 11.169 -4.536 1.00 84.38 106 TYR A C 1
ATOM 799 O O . TYR A 1 106 ? -3.282 10.905 -5.632 1.00 84.38 106 TYR A O 1
ATOM 807 N N . ASP A 1 107 ? -3.430 11.926 -3.648 1.00 84.69 107 ASP A N 1
ATOM 808 C CA . ASP A 1 107 ? -4.784 12.434 -3.885 1.00 84.69 107 ASP A CA 1
ATOM 809 C C . ASP A 1 107 ? -4.840 13.414 -5.063 1.00 84.69 107 ASP A C 1
ATOM 811 O O . ASP A 1 107 ? -5.797 13.406 -5.841 1.00 84.69 107 ASP A O 1
ATOM 815 N N . ARG A 1 108 ? -3.790 14.221 -5.258 1.00 88.25 108 ARG A N 1
ATOM 816 C CA . ARG A 1 108 ? -3.666 15.084 -6.439 1.00 88.25 108 ARG A CA 1
ATOM 817 C C . ARG A 1 108 ? -3.505 14.271 -7.723 1.00 88.25 108 ARG A C 1
ATOM 819 O O . ARG A 1 108 ? -4.139 14.602 -8.722 1.00 88.25 108 ARG A O 1
ATOM 826 N N . VAL A 1 109 ? -2.683 13.222 -7.705 1.00 91.06 109 VAL A N 1
ATOM 827 C CA . VAL A 1 109 ? -2.460 12.359 -8.876 1.00 91.06 109 VAL A CA 1
ATOM 828 C C . VAL A 1 109 ? -3.718 11.558 -9.216 1.00 91.06 109 VAL A C 1
ATOM 830 O O . VAL A 1 109 ? -4.077 11.489 -10.384 1.00 91.06 109 VAL A O 1
ATOM 833 N N . ARG A 1 110 ? -4.463 11.049 -8.228 1.00 88.69 110 ARG A N 1
ATOM 834 C CA . ARG A 1 110 ? -5.737 10.338 -8.459 1.00 88.69 110 ARG A CA 1
ATOM 835 C C . ARG A 1 110 ? -6.783 11.186 -9.183 1.00 88.69 110 ARG A C 1
ATOM 837 O O . ARG A 1 110 ? -7.561 10.650 -9.963 1.00 88.69 110 ARG A O 1
ATOM 844 N N . ARG A 1 111 ? -6.803 12.505 -8.953 1.00 91.12 111 ARG A N 1
ATOM 845 C CA . ARG A 1 111 ? -7.696 13.434 -9.677 1.00 91.12 111 ARG A CA 1
ATOM 846 C C . ARG A 1 111 ? -7.307 13.610 -11.140 1.00 91.12 111 ARG A C 1
ATOM 848 O O . ARG A 1 111 ? -8.148 13.982 -11.950 1.00 91.12 111 ARG A O 1
ATOM 855 N N . GLN A 1 112 ? -6.042 13.379 -11.476 1.00 92.94 112 GLN A N 1
ATOM 856 C CA . GLN A 1 112 ? -5.552 13.490 -12.841 1.00 92.94 112 GLN A CA 1
ATOM 857 C C . GLN A 1 112 ? -4.535 12.376 -13.134 1.00 92.94 112 GLN A C 1
ATOM 859 O O . GLN A 1 112 ? -3.331 12.658 -13.197 1.00 92.94 112 GLN A O 1
ATOM 864 N N . PRO A 1 113 ? -5.009 11.122 -13.296 1.00 92.88 113 PRO A N 1
ATOM 865 C CA . PRO A 1 113 ? -4.141 9.961 -13.434 1.00 92.88 113 PRO A CA 1
ATOM 866 C C . PRO A 1 113 ? -3.151 10.128 -14.588 1.00 92.88 113 PRO A C 1
ATOM 868 O O . PRO A 1 113 ? -3.490 10.688 -15.636 1.00 92.88 113 PRO A O 1
ATOM 871 N N . LYS A 1 114 ? -1.910 9.677 -14.394 1.00 93.69 114 LYS A N 1
ATOM 872 C CA . LYS A 1 114 ? -0.827 9.857 -15.373 1.00 93.69 114 LYS A CA 1
ATOM 873 C C . LYS A 1 114 ? -0.369 8.525 -15.949 1.00 93.69 114 LYS A C 1
ATOM 875 O O . LYS A 1 114 ? -0.621 7.462 -15.398 1.00 93.69 114 LYS A O 1
ATOM 880 N N . ARG A 1 115 ? 0.296 8.593 -17.099 1.00 96.56 115 ARG A N 1
ATOM 881 C CA . ARG A 1 115 ? 0.994 7.447 -17.683 1.00 96.56 115 ARG A CA 1
ATOM 882 C C . ARG A 1 115 ? 2.467 7.574 -17.326 1.00 96.56 115 ARG A C 1
ATOM 884 O O . ARG A 1 115 ? 3.049 8.627 -17.588 1.00 96.56 115 ARG A O 1
ATOM 891 N N . ILE A 1 116 ? 3.042 6.545 -16.716 1.00 96.62 116 ILE A N 1
ATOM 892 C CA . ILE A 1 116 ? 4.433 6.540 -16.248 1.00 96.62 116 ILE A CA 1
ATOM 893 C C . ILE A 1 116 ? 5.161 5.331 -16.823 1.00 96.62 116 ILE A C 1
ATOM 895 O O . ILE A 1 116 ? 4.626 4.224 -16.835 1.00 96.62 116 ILE A O 1
ATOM 899 N N . VAL A 1 117 ? 6.387 5.565 -17.294 1.00 96.69 117 VAL A N 1
ATOM 900 C CA . VAL A 1 117 ? 7.284 4.524 -17.799 1.00 96.69 117 VAL A CA 1
ATOM 901 C C . VAL A 1 117 ? 8.209 4.065 -16.679 1.00 96.69 117 VAL A C 1
ATOM 903 O O . VAL A 1 117 ? 8.881 4.876 -16.047 1.00 96.69 117 VAL A O 1
ATOM 906 N N . PHE A 1 118 ? 8.253 2.756 -16.474 1.00 96.69 118 PHE A N 1
ATOM 907 C CA . PHE A 1 118 ? 9.143 2.044 -15.573 1.00 96.69 118 PHE A CA 1
ATOM 908 C C . PHE A 1 118 ? 10.214 1.360 -16.432 1.00 96.69 118 PHE A C 1
ATOM 910 O O . PHE A 1 118 ? 9.967 0.313 -17.031 1.00 96.69 118 PHE A O 1
ATOM 917 N N . ALA A 1 119 ? 11.368 2.020 -16.569 1.00 91.69 119 ALA A N 1
ATOM 918 C CA . ALA A 1 119 ? 12.376 1.706 -17.587 1.00 91.69 119 ALA A CA 1
ATOM 919 C C . ALA A 1 119 ? 13.113 0.370 -17.371 1.00 91.69 119 ALA A C 1
ATOM 921 O O . ALA A 1 119 ? 13.543 -0.247 -18.338 1.00 91.69 119 ALA A O 1
ATOM 922 N N . GLU A 1 120 ? 13.223 -0.085 -16.125 1.00 93.19 120 GLU A N 1
ATOM 923 C CA . GLU A 1 120 ? 13.875 -1.342 -15.733 1.00 93.19 120 GLU A CA 1
ATOM 924 C C . GLU A 1 120 ? 12.817 -2.406 -15.414 1.00 93.19 120 GLU A C 1
ATOM 926 O O . GLU A 1 120 ? 12.779 -2.984 -14.332 1.00 93.19 120 GLU A O 1
ATOM 931 N N . GLY A 1 121 ? 11.884 -2.628 -16.343 1.00 93.50 121 GLY A N 1
ATOM 932 C CA . GLY A 1 121 ? 10.697 -3.450 -16.097 1.00 93.50 121 GLY A CA 1
ATOM 933 C C . GLY A 1 121 ? 10.975 -4.933 -15.835 1.00 93.50 121 GLY A C 1
ATOM 934 O O . GLY A 1 121 ? 10.062 -5.641 -15.420 1.00 93.50 121 GLY A O 1
ATOM 935 N N . GLU A 1 122 ? 12.208 -5.392 -16.064 1.00 94.62 122 GLU A N 1
ATOM 936 C CA . GLU A 1 122 ? 12.670 -6.760 -15.792 1.00 94.62 122 GLU A CA 1
ATOM 937 C C . GLU A 1 122 ? 13.006 -6.988 -14.303 1.00 94.62 122 GLU A C 1
ATOM 939 O O . GLU A 1 122 ? 13.036 -8.137 -13.860 1.00 94.62 122 GLU A O 1
ATOM 944 N N . GLU A 1 123 ? 13.194 -5.921 -13.519 1.00 94.19 123 GLU A N 1
ATOM 945 C CA . GLU A 1 123 ? 13.543 -5.992 -12.098 1.00 94.19 123 GLU A CA 1
ATOM 946 C C . GLU A 1 123 ? 12.315 -6.152 -11.192 1.00 94.19 123 GLU A C 1
ATOM 948 O O . GLU A 1 123 ? 11.294 -5.471 -11.338 1.00 94.19 123 GLU A O 1
ATOM 953 N N . GLU A 1 124 ? 12.427 -7.017 -10.179 1.00 92.62 124 GLU A N 1
ATOM 954 C CA . GLU A 1 124 ? 11.313 -7.341 -9.280 1.00 92.62 124 GLU A CA 1
ATOM 955 C C . GLU A 1 124 ? 10.744 -6.104 -8.572 1.00 92.62 124 GLU A C 1
ATOM 957 O O . GLU A 1 124 ? 9.527 -5.905 -8.513 1.00 92.62 124 GLU A O 1
ATOM 962 N N . GLN A 1 125 ? 11.624 -5.250 -8.049 1.00 91.75 125 GLN A N 1
ATOM 963 C CA . GLN A 1 125 ? 11.231 -4.048 -7.312 1.00 91.75 125 GLN A CA 1
ATOM 964 C C . GLN A 1 125 ? 10.450 -3.073 -8.201 1.00 91.75 125 GLN A C 1
ATOM 966 O O . GLN A 1 125 ? 9.464 -2.471 -7.770 1.00 91.75 125 GLN A O 1
ATOM 971 N N . VAL A 1 126 ? 10.846 -2.969 -9.469 1.00 95.69 126 VAL A N 1
ATOM 972 C CA . VAL A 1 126 ? 10.216 -2.097 -10.461 1.00 95.69 126 VAL A CA 1
ATOM 973 C C . VAL A 1 126 ? 8.839 -2.633 -10.849 1.00 95.69 126 VAL A C 1
ATOM 975 O O . VAL A 1 126 ? 7.871 -1.869 -10.889 1.00 95.69 126 VAL A O 1
ATOM 978 N N . MET A 1 127 ? 8.707 -3.950 -11.034 1.00 93.56 127 MET A N 1
ATOM 979 C CA . MET A 1 127 ? 7.411 -4.596 -11.258 1.00 93.56 127 MET A CA 1
ATOM 980 C C . MET A 1 127 ? 6.447 -4.368 -10.088 1.00 93.56 127 MET A C 1
ATOM 982 O O . MET A 1 127 ? 5.284 -4.012 -10.298 1.00 93.56 127 MET A O 1
ATOM 986 N N . ARG A 1 128 ? 6.922 -4.498 -8.841 1.00 93.25 128 ARG A N 1
ATOM 987 C CA . ARG A 1 128 ? 6.112 -4.209 -7.642 1.00 93.25 128 ARG A CA 1
ATOM 988 C C . ARG A 1 128 ? 5.677 -2.750 -7.589 1.00 93.25 128 ARG A C 1
ATOM 990 O O . ARG A 1 128 ? 4.514 -2.477 -7.286 1.00 93.25 128 ARG A O 1
ATOM 997 N N . ALA A 1 129 ? 6.568 -1.821 -7.929 1.00 93.50 129 ALA A N 1
ATOM 998 C CA . ALA A 1 129 ? 6.248 -0.400 -7.986 1.00 93.50 129 ALA A CA 1
ATOM 999 C C . ALA A 1 129 ? 5.170 -0.097 -9.042 1.00 93.50 129 ALA A C 1
ATOM 1001 O O . ALA A 1 129 ? 4.205 0.607 -8.740 1.00 93.50 129 ALA A O 1
ATOM 1002 N N . ALA A 1 130 ? 5.272 -0.685 -10.237 1.00 95.62 130 ALA A N 1
ATOM 1003 C CA . ALA A 1 130 ? 4.276 -0.546 -11.300 1.00 95.62 130 ALA A CA 1
ATOM 1004 C C . ALA A 1 130 ? 2.904 -1.108 -10.891 1.00 95.62 130 ALA A C 1
ATOM 1006 O O . ALA A 1 130 ? 1.878 -0.443 -11.053 1.00 95.62 130 ALA A O 1
ATOM 1007 N N . VAL A 1 131 ? 2.875 -2.299 -10.287 1.00 93.56 131 VAL A N 1
ATOM 1008 C CA . VAL A 1 131 ? 1.639 -2.900 -9.762 1.00 93.56 131 VAL A CA 1
ATOM 1009 C C . VAL A 1 131 ? 1.025 -2.032 -8.662 1.00 93.56 131 VAL A C 1
ATOM 1011 O O . VAL A 1 131 ? -0.187 -1.806 -8.651 1.00 93.56 131 VAL A O 1
ATOM 1014 N N . SER A 1 132 ? 1.848 -1.512 -7.750 1.00 91.12 132 SER A N 1
ATOM 1015 C CA . SER A 1 132 ? 1.407 -0.619 -6.677 1.00 91.12 132 SER A CA 1
ATOM 1016 C C . SER A 1 132 ? 0.825 0.687 -7.228 1.00 91.12 132 SER A C 1
ATOM 1018 O O . SER A 1 132 ? -0.245 1.113 -6.794 1.00 91.12 132 SER A O 1
ATOM 1020 N N . TYR A 1 133 ? 1.463 1.277 -8.243 1.00 94.31 133 TYR A N 1
ATOM 1021 C CA . TYR A 1 133 ? 1.003 2.492 -8.919 1.00 94.31 133 TYR A CA 1
ATOM 1022 C C . TYR A 1 133 ? -0.420 2.344 -9.480 1.00 94.31 133 TYR A C 1
ATOM 1024 O O . TYR A 1 133 ? -1.286 3.198 -9.253 1.00 94.31 133 TYR A O 1
ATOM 1032 N N . VAL A 1 134 ? -0.683 1.222 -10.153 1.00 94.06 134 VAL A N 1
ATOM 1033 C CA . VAL A 1 134 ? -1.995 0.905 -10.732 1.00 94.06 134 VAL A CA 1
ATOM 1034 C C . VAL A 1 134 ? -3.024 0.584 -9.644 1.00 94.06 134 VAL A C 1
ATOM 1036 O O . VAL A 1 134 ? -4.114 1.157 -9.646 1.00 94.06 134 VAL A O 1
ATOM 1039 N N . ASN A 1 135 ? -2.675 -0.256 -8.662 1.00 90.50 135 ASN A N 1
ATOM 1040 C CA . ASN A 1 135 ? -3.550 -0.590 -7.528 1.00 90.50 135 ASN A CA 1
ATOM 1041 C C . ASN A 1 135 ? -4.003 0.662 -6.754 1.00 90.50 135 ASN A C 1
ATOM 1043 O O . ASN A 1 135 ? -5.147 0.752 -6.311 1.00 90.50 135 ASN A O 1
ATOM 1047 N N . GLN A 1 136 ? -3.114 1.647 -6.610 1.00 86.62 136 GLN A N 1
ATOM 1048 C CA . GLN A 1 136 ? -3.397 2.917 -5.942 1.00 86.62 136 GLN A CA 1
ATOM 1049 C C . GLN A 1 136 ? -4.205 3.905 -6.802 1.00 86.62 136 GLN A C 1
ATOM 1051 O O . GLN A 1 136 ? -4.506 5.007 -6.329 1.00 86.62 136 GLN A O 1
ATOM 1056 N N . LYS A 1 137 ? -4.582 3.515 -8.030 1.00 90.50 137 LYS A N 1
ATOM 1057 C CA . LYS A 1 137 ? -5.324 4.320 -9.014 1.00 90.50 137 LYS A CA 1
ATOM 1058 C C . LYS A 1 137 ? -4.589 5.604 -9.416 1.00 90.50 137 LYS A C 1
ATOM 1060 O O . LYS A 1 137 ? -5.214 6.641 -9.629 1.00 90.50 137 LYS A O 1
ATOM 1065 N N . LEU A 1 138 ? -3.259 5.547 -9.497 1.00 91.88 138 LEU A N 1
ATOM 1066 C CA . LEU A 1 138 ? -2.433 6.699 -9.877 1.00 91.88 138 LEU A CA 1
ATOM 1067 C C . LEU A 1 138 ? -2.356 6.887 -11.403 1.00 91.88 138 LEU A C 1
ATOM 1069 O O . LEU A 1 138 ? -2.050 7.985 -11.873 1.00 91.88 138 LEU A O 1
ATOM 1073 N N . GLY A 1 139 ? -2.699 5.849 -12.171 1.00 95.00 139 GLY A N 1
ATOM 1074 C CA . GLY A 1 139 ? -2.858 5.893 -13.622 1.00 95.00 139 GLY A CA 1
ATOM 1075 C C . GLY A 1 139 ? -2.348 4.629 -14.302 1.00 95.00 139 GLY A C 1
ATOM 1076 O O . GLY A 1 139 ? -2.532 3.535 -13.774 1.00 95.00 139 GLY A O 1
ATOM 1077 N N . THR A 1 140 ? -1.729 4.786 -15.472 1.00 97.50 140 THR A N 1
ATOM 1078 C CA . THR A 1 140 ? -1.210 3.672 -16.276 1.00 97.50 140 THR A CA 1
ATOM 1079 C C . THR A 1 140 ? 0.287 3.491 -16.041 1.00 97.50 140 THR A C 1
ATOM 1081 O O . THR A 1 140 ? 1.058 4.434 -16.237 1.00 97.50 140 THR A O 1
ATOM 1084 N N . ALA A 1 141 ? 0.707 2.286 -15.671 1.00 97.62 141 ALA A N 1
ATOM 1085 C CA . ALA A 1 141 ? 2.114 1.914 -15.596 1.00 97.62 141 ALA A CA 1
ATOM 1086 C C . ALA A 1 141 ? 2.544 1.210 -16.888 1.00 97.62 141 ALA A C 1
ATOM 1088 O O . ALA A 1 141 ? 1.859 0.306 -17.355 1.00 97.62 141 ALA A O 1
ATOM 1089 N N . ILE A 1 142 ? 3.682 1.615 -17.448 1.00 97.06 142 ILE A N 1
ATOM 1090 C CA . ILE A 1 142 ? 4.285 1.007 -18.636 1.00 97.06 142 ILE A CA 1
ATOM 1091 C C . ILE A 1 142 ? 5.615 0.383 -18.217 1.00 97.06 142 ILE A C 1
ATOM 1093 O O . ILE A 1 142 ? 6.572 1.112 -17.966 1.00 97.06 142 ILE A O 1
ATOM 1097 N N . LEU A 1 143 ? 5.686 -0.943 -18.140 1.00 97.00 143 LEU A N 1
ATOM 1098 C CA . LEU A 1 143 ? 6.935 -1.674 -17.929 1.00 97.00 143 LEU A CA 1
ATOM 1099 C C . LEU A 1 143 ? 7.685 -1.784 -19.255 1.00 97.00 143 LEU A C 1
ATOM 1101 O O . LEU A 1 143 ? 7.152 -2.315 -20.231 1.00 97.00 143 LEU A O 1
ATOM 1105 N N . LEU A 1 144 ? 8.917 -1.284 -19.289 1.00 95.19 144 LEU A N 1
ATOM 1106 C CA . LEU A 1 144 ? 9.798 -1.415 -20.442 1.00 95.19 144 LEU A CA 1
ATOM 1107 C C . LEU A 1 144 ? 10.729 -2.614 -20.239 1.00 95.19 144 LEU A C 1
ATOM 1109 O O . LEU A 1 144 ? 11.428 -2.686 -19.232 1.00 95.19 144 LEU A O 1
ATOM 1113 N N . GLY A 1 145 ? 10.753 -3.540 -21.193 1.00 94.31 145 GLY A N 1
ATOM 1114 C CA . GLY A 1 145 ? 11.658 -4.688 -21.153 1.00 94.31 145 GLY A CA 1
ATOM 1115 C C . GLY A 1 145 ? 11.206 -5.822 -22.061 1.00 94.31 145 GLY A C 1
ATOM 1116 O O . GLY A 1 145 ? 10.263 -5.676 -22.842 1.00 94.31 145 GLY A O 1
ATOM 1117 N N . ARG A 1 146 ? 11.907 -6.951 -21.998 1.00 94.00 146 ARG A N 1
ATOM 1118 C CA . ARG A 1 146 ? 11.586 -8.128 -22.808 1.00 94.00 146 ARG A CA 1
ATOM 1119 C C . ARG A 1 146 ? 10.397 -8.884 -22.214 1.00 94.00 146 ARG A C 1
ATOM 1121 O O . ARG A 1 146 ? 10.388 -9.196 -21.027 1.00 94.00 146 ARG A O 1
ATOM 1128 N N . ASP A 1 147 ? 9.399 -9.184 -23.046 1.00 92.62 147 ASP A N 1
ATOM 1129 C CA . ASP A 1 147 ? 8.140 -9.810 -22.619 1.00 92.62 147 ASP A CA 1
ATOM 1130 C C . ASP A 1 147 ? 8.332 -11.128 -21.865 1.00 92.62 147 ASP A C 1
ATOM 1132 O O . ASP A 1 147 ? 7.652 -11.371 -20.872 1.00 92.62 147 ASP A O 1
ATOM 1136 N N . ASP A 1 148 ? 9.214 -11.989 -22.368 1.00 93.69 148 ASP A N 1
ATOM 1137 C CA . ASP A 1 148 ? 9.553 -13.292 -21.799 1.00 93.69 148 ASP A CA 1
ATOM 1138 C C . ASP A 1 148 ? 10.193 -13.136 -20.417 1.00 93.69 148 ASP A C 1
ATOM 1140 O O . ASP A 1 148 ? 9.685 -13.684 -19.440 1.00 93.69 148 ASP A O 1
ATOM 1144 N N . VAL A 1 149 ? 11.219 -12.288 -20.311 1.00 95.44 149 VAL A N 1
ATOM 1145 C CA . VAL A 1 149 ? 11.948 -12.055 -19.054 1.00 95.44 149 VAL A CA 1
ATOM 1146 C C . VAL A 1 149 ? 11.049 -11.446 -17.981 1.00 95.44 149 VAL A C 1
ATOM 1148 O O . VAL A 1 149 ? 11.053 -11.906 -16.841 1.00 95.44 149 VAL A O 1
ATOM 1151 N N . ILE A 1 150 ? 10.229 -10.453 -18.340 1.00 95.69 150 ILE A N 1
ATOM 1152 C CA . ILE A 1 150 ? 9.282 -9.833 -17.405 1.00 95.69 150 ILE A CA 1
ATOM 1153 C C . ILE A 1 150 ? 8.280 -10.871 -16.887 1.00 95.69 150 ILE A C 1
ATOM 1155 O O . ILE A 1 150 ? 8.031 -10.946 -15.684 1.00 95.69 150 ILE A O 1
ATOM 1159 N N . LYS A 1 151 ? 7.700 -11.689 -17.775 1.00 94.75 151 LYS A N 1
ATOM 1160 C CA . LYS A 1 151 ? 6.702 -12.700 -17.392 1.00 94.75 151 LYS A CA 1
ATOM 1161 C C . LYS A 1 151 ? 7.297 -13.791 -16.505 1.00 94.75 151 LYS A C 1
ATOM 1163 O O . LYS A 1 151 ? 6.643 -14.195 -15.541 1.00 94.75 151 LYS A O 1
ATOM 1168 N N . ASP A 1 152 ? 8.510 -14.243 -16.804 1.00 96.19 152 ASP A N 1
ATOM 1169 C CA . ASP A 1 152 ? 9.194 -15.273 -16.022 1.00 96.19 152 ASP A CA 1
ATOM 1170 C C . ASP A 1 152 ? 9.599 -14.746 -14.641 1.00 96.19 152 ASP A C 1
ATOM 1172 O O . ASP A 1 152 ? 9.280 -15.370 -13.624 1.00 96.19 152 ASP A O 1
ATOM 1176 N N . ASN A 1 153 ? 10.197 -13.552 -14.576 1.00 94.50 153 ASN A N 1
ATOM 1177 C CA . ASN A 1 153 ? 10.569 -12.923 -13.307 1.00 94.50 153 ASN A CA 1
ATOM 1178 C C . ASN A 1 153 ? 9.336 -12.635 -12.441 1.00 94.50 153 ASN A C 1
ATOM 1180 O O . ASN A 1 153 ? 9.344 -12.913 -11.242 1.00 94.50 153 ASN A O 1
ATOM 1184 N N . ALA A 1 154 ? 8.244 -12.148 -13.038 1.00 94.00 154 ALA A N 1
ATOM 1185 C CA . ALA A 1 154 ? 6.991 -11.928 -12.324 1.00 94.00 154 ALA A CA 1
ATOM 1186 C C . ALA A 1 154 ? 6.413 -13.228 -11.755 1.00 94.00 154 ALA A C 1
ATOM 1188 O O . ALA A 1 154 ? 5.996 -13.255 -10.595 1.00 94.00 154 ALA A O 1
ATOM 1189 N N . ARG A 1 155 ? 6.427 -14.320 -12.532 1.00 93.88 155 ARG A N 1
ATOM 1190 C CA . ARG A 1 155 ? 5.961 -15.637 -12.076 1.00 93.88 155 ARG A CA 1
ATOM 1191 C C . ARG A 1 155 ? 6.790 -16.144 -10.897 1.00 93.88 155 ARG A C 1
ATOM 1193 O O . ARG A 1 155 ? 6.210 -16.564 -9.899 1.00 93.88 155 ARG A O 1
ATOM 1200 N N . ASN A 1 156 ? 8.116 -16.052 -10.987 1.00 91.44 156 ASN A N 1
ATOM 1201 C CA . ASN A 1 156 ? 9.033 -16.469 -9.921 1.00 91.44 156 ASN A CA 1
ATOM 1202 C C . ASN A 1 156 ? 8.847 -15.640 -8.641 1.00 91.44 156 ASN A C 1
ATOM 1204 O O . ASN A 1 156 ? 8.897 -16.177 -7.536 1.00 91.44 156 ASN A O 1
ATOM 1208 N N . ALA A 1 157 ? 8.566 -14.344 -8.787 1.00 87.44 157 ALA A N 1
ATOM 1209 C CA . ALA A 1 157 ? 8.334 -13.423 -7.678 1.00 87.44 157 ALA A CA 1
ATOM 1210 C C . ALA A 1 157 ? 6.883 -13.418 -7.145 1.00 87.44 157 ALA A C 1
ATOM 1212 O O . ALA A 1 157 ? 6.574 -12.674 -6.202 1.00 87.44 157 ALA A O 1
ATOM 1213 N N . GLY A 1 158 ? 5.978 -14.200 -7.749 1.00 89.31 158 GLY A N 1
ATOM 1214 C CA . GLY A 1 158 ? 4.552 -14.223 -7.410 1.00 89.31 158 GLY A CA 1
ATOM 1215 C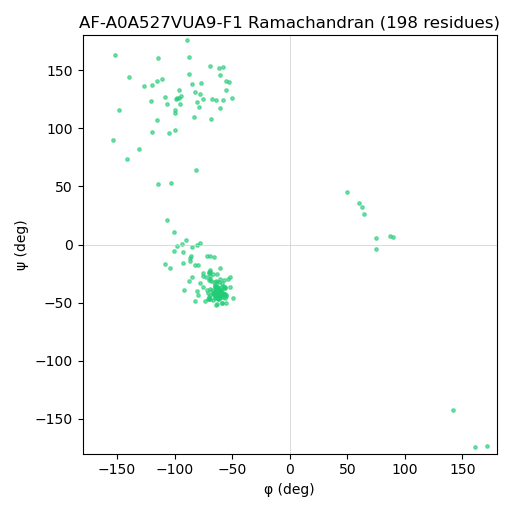 C . GLY A 1 158 ? 3.837 -12.888 -7.652 1.00 89.31 158 GLY A C 1
ATOM 1216 O O . GLY A 1 158 ? 2.938 -12.524 -6.894 1.00 89.31 158 GLY A O 1
ATOM 1217 N N . ILE A 1 159 ? 4.265 -12.120 -8.655 1.00 91.19 159 ILE A N 1
ATOM 1218 C CA . ILE A 1 159 ? 3.703 -10.813 -9.002 1.00 91.19 159 ILE A CA 1
ATOM 1219 C C . ILE A 1 159 ? 2.663 -10.993 -10.107 1.00 91.19 159 ILE A C 1
ATOM 1221 O O . ILE A 1 159 ? 2.975 -11.448 -11.205 1.00 91.19 159 ILE A O 1
ATOM 1225 N N . ASP A 1 160 ? 1.426 -10.580 -9.835 1.00 90.94 160 ASP A N 1
ATOM 1226 C CA . ASP A 1 160 ? 0.375 -10.540 -10.848 1.00 90.94 160 ASP A CA 1
ATOM 1227 C C . ASP A 1 160 ? 0.455 -9.251 -11.680 1.00 90.94 160 ASP A C 1
ATOM 1229 O O . ASP A 1 160 ? 0.164 -8.152 -11.190 1.00 90.94 160 ASP A O 1
ATOM 1233 N N . LEU A 1 161 ? 0.849 -9.409 -12.946 1.00 91.94 161 LEU A N 1
ATOM 1234 C CA . LEU A 1 161 ? 0.924 -8.341 -13.945 1.00 91.94 161 LEU A CA 1
ATOM 1235 C C . LEU A 1 161 ? -0.358 -8.207 -14.785 1.00 91.94 161 LEU A C 1
ATOM 1237 O O . LEU A 1 161 ? -0.474 -7.258 -15.558 1.00 91.94 161 LEU A O 1
ATOM 1241 N N . ASN A 1 162 ? -1.341 -9.101 -14.644 1.00 92.19 162 ASN A N 1
ATOM 1242 C CA . ASN A 1 162 ? -2.581 -9.052 -15.424 1.00 92.19 162 ASN A CA 1
ATOM 1243 C C . ASN A 1 162 ? -3.572 -8.050 -14.819 1.00 92.19 162 ASN A C 1
ATOM 1245 O O . ASN A 1 162 ? -4.652 -8.407 -14.348 1.00 92.19 162 ASN A O 1
ATOM 1249 N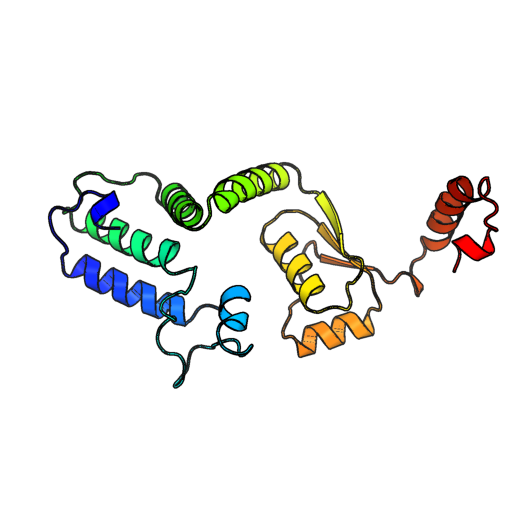 N . LYS A 1 163 ? -3.196 -6.767 -14.823 1.00 89.25 163 LYS A N 1
ATOM 1250 C CA . LYS A 1 163 ? -3.964 -5.693 -14.188 1.00 89.25 163 LYS A CA 1
ATOM 1251 C C . LYS A 1 163 ? -4.410 -4.627 -15.185 1.00 89.25 163 LYS A C 1
ATOM 1253 O O . LYS A 1 163 ? -3.603 -4.182 -16.002 1.00 89.25 163 LYS A O 1
ATOM 1258 N N . PRO A 1 164 ? -5.664 -4.145 -15.098 1.00 90.81 164 PRO A N 1
ATOM 1259 C CA . PRO A 1 164 ? -6.113 -3.015 -15.902 1.00 90.81 164 PRO A CA 1
ATOM 1260 C C . PRO A 1 164 ? -5.238 -1.788 -15.638 1.00 90.81 164 PRO A C 1
ATOM 1262 O O . PRO A 1 164 ? -5.117 -1.358 -14.497 1.00 90.81 164 PRO A O 1
ATOM 1265 N N . GLY A 1 165 ? -4.645 -1.213 -16.686 1.00 92.50 165 GLY A N 1
ATOM 1266 C CA . GLY A 1 165 ? -3.745 -0.063 -16.561 1.00 92.50 165 GLY A CA 1
ATOM 1267 C C . GLY A 1 165 ? -2.269 -0.419 -16.367 1.00 92.50 165 GLY A C 1
ATOM 1268 O O . GLY A 1 165 ? -1.469 0.492 -16.172 1.00 92.50 165 GLY A O 1
ATOM 1269 N N . LEU A 1 166 ? -1.889 -1.696 -16.448 1.00 96.81 166 LEU A N 1
ATOM 1270 C CA . LEU A 1 166 ? -0.492 -2.110 -16.559 1.00 96.81 166 LEU A CA 1
ATOM 1271 C C . LEU A 1 166 ? -0.206 -2.592 -17.989 1.00 96.81 166 LEU A C 1
ATOM 1273 O O . LEU A 1 166 ? -0.854 -3.507 -18.489 1.00 96.81 166 LEU A O 1
ATOM 1277 N N . GLU A 1 167 ? 0.746 -1.947 -18.656 1.00 95.50 167 GLU A N 1
ATOM 1278 C CA . GLU A 1 167 ? 1.174 -2.239 -20.027 1.00 95.50 167 GLU A CA 1
ATOM 1279 C C . GLU A 1 167 ? 2.628 -2.724 -20.012 1.00 95.50 167 GLU A C 1
ATOM 1281 O O . GLU A 1 167 ? 3.458 -2.175 -19.290 1.00 95.50 167 GLU A O 1
ATOM 1286 N N . ILE A 1 168 ? 2.957 -3.721 -20.834 1.00 94.81 168 ILE A N 1
ATOM 1287 C CA . ILE A 1 168 ? 4.342 -4.137 -21.086 1.00 94.81 168 ILE A CA 1
ATOM 1288 C C . ILE A 1 168 ? 4.699 -3.692 -22.503 1.00 94.81 168 ILE A C 1
ATOM 1290 O O . ILE A 1 168 ? 3.970 -3.986 -23.451 1.00 94.81 168 ILE A O 1
ATOM 1294 N N . ILE A 1 169 ? 5.802 -2.959 -22.647 1.00 93.06 169 ILE A N 1
ATOM 1295 C CA . ILE A 1 169 ? 6.325 -2.524 -23.941 1.00 93.06 169 ILE A CA 1
ATOM 1296 C C . ILE A 1 169 ? 7.733 -3.068 -24.112 1.00 93.06 169 ILE A C 1
ATOM 1298 O O . ILE A 1 169 ? 8.646 -2.765 -23.348 1.00 93.06 169 ILE A O 1
ATOM 1302 N N . ASN A 1 170 ? 7.922 -3.805 -25.197 1.00 91.62 170 ASN A N 1
ATOM 1303 C CA . ASN A 1 170 ? 9.225 -4.278 -25.613 1.00 91.62 170 ASN A CA 1
ATOM 1304 C C . ASN A 1 170 ? 9.780 -3.380 -26.709 1.00 91.62 170 ASN A C 1
ATOM 1306 O O . ASN A 1 170 ? 9.264 -3.340 -27.829 1.00 91.62 170 ASN A O 1
ATOM 1310 N N . ALA A 1 171 ? 10.856 -2.664 -26.381 1.00 85.69 171 ALA A N 1
ATOM 1311 C CA . ALA A 1 171 ? 11.518 -1.766 -27.316 1.00 85.69 171 ALA A CA 1
ATOM 1312 C C . ALA A 1 171 ? 11.947 -2.496 -28.596 1.00 85.69 171 ALA A C 1
ATOM 1314 O O . ALA A 1 171 ? 11.797 -1.945 -29.676 1.00 85.69 171 ALA A O 1
ATOM 1315 N N . ARG A 1 172 ? 12.387 -3.759 -28.526 1.00 83.31 172 ARG A N 1
ATOM 1316 C CA . ARG A 1 172 ? 12.831 -4.516 -29.711 1.00 83.31 172 ARG A CA 1
ATOM 1317 C C . ARG A 1 172 ? 11.699 -4.799 -30.704 1.00 83.31 172 ARG A C 1
ATOM 1319 O O . ARG A 1 172 ? 11.950 -4.861 -31.901 1.00 83.31 172 ARG A O 1
ATOM 1326 N N . LEU A 1 173 ? 10.471 -4.976 -30.216 1.00 84.69 173 LEU A N 1
ATOM 1327 C CA . LEU A 1 173 ? 9.298 -5.336 -31.029 1.00 84.69 173 LEU A CA 1
ATOM 1328 C C . LEU A 1 173 ? 8.397 -4.135 -31.353 1.00 84.69 173 LEU A C 1
ATOM 1330 O O . LEU A 1 173 ? 7.421 -4.253 -32.097 1.00 84.69 173 LEU A O 1
ATOM 1334 N N . SER A 1 174 ? 8.698 -2.972 -30.780 1.00 83.69 174 SER A N 1
ATOM 1335 C CA . SER A 1 174 ? 7.879 -1.775 -30.906 1.00 83.69 174 SER A CA 1
ATOM 1336 C C . SER A 1 174 ? 7.891 -1.228 -32.337 1.00 83.69 174 SER A C 1
ATOM 1338 O O . SER A 1 174 ? 8.922 -0.861 -32.898 1.00 83.69 174 SER A O 1
ATOM 1340 N N . ARG A 1 175 ? 6.693 -1.058 -32.911 1.00 84.12 175 ARG A N 1
ATOM 1341 C CA . ARG A 1 175 ? 6.493 -0.421 -34.228 1.00 84.12 175 ARG A CA 1
ATOM 1342 C C . ARG A 1 175 ? 6.796 1.081 -34.228 1.00 84.12 175 ARG A C 1
ATOM 1344 O O . ARG A 1 175 ? 6.814 1.702 -35.284 1.00 84.12 175 ARG A O 1
ATOM 1351 N N . ARG A 1 176 ? 6.993 1.680 -33.051 1.00 85.50 176 ARG A N 1
ATOM 1352 C CA . ARG A 1 176 ? 7.217 3.124 -32.887 1.00 85.50 176 ARG A CA 1
ATOM 1353 C C . ARG A 1 176 ? 8.693 3.510 -32.872 1.00 85.50 176 ARG A C 1
ATOM 1355 O O . ARG A 1 176 ? 8.985 4.695 -32.760 1.00 85.50 176 ARG A O 1
ATOM 1362 N N . ASN A 1 177 ? 9.602 2.544 -33.011 1.00 85.19 177 ASN A N 1
ATOM 1363 C CA . ASN A 1 177 ? 11.039 2.797 -32.917 1.00 85.19 177 ASN A CA 1
ATOM 1364 C C . ASN A 1 177 ? 11.520 3.837 -33.922 1.00 85.19 177 ASN A C 1
ATOM 1366 O O . ASN A 1 177 ? 12.245 4.730 -33.517 1.00 85.19 177 ASN A O 1
ATOM 1370 N N . GLY A 1 178 ? 11.052 3.791 -35.175 1.00 86.38 178 GLY A N 1
ATOM 1371 C CA . GLY A 1 178 ? 11.417 4.799 -36.180 1.00 86.38 178 GLY A CA 1
ATOM 1372 C C . GLY A 1 178 ? 11.099 6.222 -35.715 1.00 86.38 178 GLY A C 1
ATOM 1373 O O . GLY A 1 178 ? 11.988 7.059 -35.654 1.00 86.38 178 GLY A O 1
ATOM 1374 N N . ILE A 1 179 ? 9.870 6.446 -35.236 1.00 91.25 179 ILE A N 1
ATOM 1375 C CA . ILE A 1 179 ? 9.429 7.752 -34.717 1.00 91.25 179 ILE A CA 1
ATOM 1376 C C . ILE A 1 179 ? 10.300 8.203 -33.533 1.00 91.25 179 ILE A C 1
ATOM 1378 O O . ILE A 1 179 ? 10.623 9.382 -33.410 1.00 91.25 179 ILE A O 1
ATOM 1382 N N . TYR A 1 180 ? 10.671 7.282 -32.640 1.00 91.00 180 TYR A N 1
ATOM 1383 C CA . TYR A 1 180 ? 11.512 7.604 -31.485 1.00 91.00 180 TYR A CA 1
ATOM 1384 C C . TYR A 1 180 ? 12.961 7.900 -31.881 1.00 91.00 180 TYR A C 1
ATOM 1386 O O . TYR A 1 180 ? 13.555 8.826 -31.330 1.00 91.00 180 TYR A O 1
ATOM 1394 N N . THR A 1 181 ? 13.506 7.160 -32.846 1.00 91.44 181 THR A N 1
ATOM 1395 C CA . THR A 1 181 ? 14.840 7.386 -33.405 1.00 91.44 181 THR A CA 1
ATOM 1396 C C . THR A 1 181 ? 14.908 8.729 -34.124 1.00 91.44 181 THR A C 1
ATOM 1398 O O . THR A 1 181 ? 15.830 9.491 -33.847 1.00 91.44 181 THR A O 1
ATOM 1401 N N . ASP A 1 182 ? 13.920 9.060 -34.960 1.00 93.12 182 ASP A N 1
ATOM 1402 C CA . ASP A 1 182 ? 13.833 10.354 -35.650 1.00 93.12 182 ASP A CA 1
ATOM 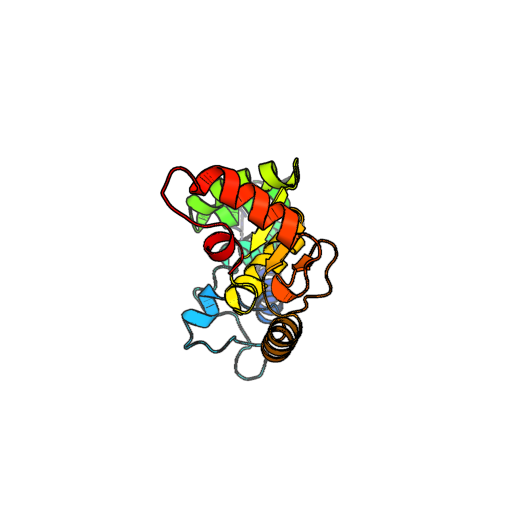1403 C C . ASP A 1 182 ? 13.791 11.504 -34.635 1.00 93.12 182 ASP A C 1
ATOM 1405 O O . ASP A 1 182 ? 14.610 12.423 -34.682 1.00 93.12 182 ASP A O 1
ATOM 1409 N N . TYR A 1 183 ? 12.900 11.400 -33.643 1.00 93.75 183 TYR A N 1
ATOM 1410 C CA . TYR A 1 183 ? 12.763 12.392 -32.577 1.00 93.75 183 TYR A CA 1
ATOM 1411 C C . TYR A 1 183 ? 14.057 12.581 -31.769 1.00 93.75 183 TYR A C 1
ATOM 1413 O O . TYR A 1 183 ? 14.428 13.703 -31.410 1.00 93.75 183 TYR A O 1
ATOM 1421 N N . LEU A 1 184 ? 14.758 11.488 -31.453 1.00 94.00 184 LEU A N 1
ATOM 1422 C CA . LEU A 1 184 ? 16.027 11.551 -30.732 1.00 94.00 184 LEU A CA 1
ATOM 1423 C C . LEU A 1 184 ? 17.127 12.164 -31.606 1.00 94.00 184 LEU A C 1
ATOM 1425 O O . LEU A 1 184 ? 17.873 13.030 -31.140 1.00 94.00 184 LEU A O 1
ATOM 1429 N N . TYR A 1 185 ? 17.197 11.764 -32.875 1.00 95.25 185 TYR A N 1
ATOM 1430 C CA . TYR A 1 185 ? 18.183 12.249 -33.829 1.00 95.25 185 TYR A CA 1
ATOM 1431 C C . TYR A 1 185 ? 18.048 13.752 -34.078 1.00 95.25 185 TYR A C 1
ATOM 1433 O O . TYR A 1 185 ? 19.051 14.462 -34.007 1.00 95.25 185 TYR A O 1
ATOM 1441 N N . GLU A 1 186 ? 16.829 14.278 -34.241 1.00 95.19 186 GLU A N 1
ATOM 1442 C CA . GLU A 1 186 ? 16.589 15.721 -34.394 1.00 95.19 186 GLU A CA 1
ATOM 1443 C C . GLU A 1 186 ? 17.250 16.554 -33.284 1.00 95.19 186 GLU A C 1
ATOM 1445 O O . GLU A 1 186 ? 17.780 17.641 -33.539 1.00 95.19 186 GLU A O 1
ATOM 1450 N N . ARG A 1 187 ? 17.273 16.024 -32.054 1.00 94.38 187 ARG A N 1
ATOM 1451 C CA . ARG A 1 187 ? 17.853 16.679 -30.871 1.00 94.38 187 ARG A CA 1
ATOM 1452 C C . ARG A 1 187 ? 19.360 16.463 -30.735 1.00 94.38 187 ARG A C 1
ATOM 1454 O O . ARG A 1 187 ? 20.038 17.298 -30.131 1.00 94.38 187 ARG A O 1
ATOM 1461 N N . MET A 1 188 ? 19.875 15.350 -31.250 1.00 95.06 188 MET A N 1
ATOM 1462 C CA . MET A 1 188 ? 21.246 14.891 -31.006 1.00 95.06 188 MET A CA 1
ATOM 1463 C C . MET A 1 188 ? 22.190 15.129 -32.189 1.00 95.06 188 MET A C 1
ATOM 1465 O O . MET A 1 188 ? 23.396 15.248 -31.979 1.00 95.06 188 MET A O 1
ATOM 1469 N N . GLN A 1 189 ? 21.670 15.310 -33.405 1.00 94.06 189 GLN A N 1
ATOM 1470 C CA . GLN A 1 189 ? 22.474 15.519 -34.615 1.00 94.06 189 GLN A CA 1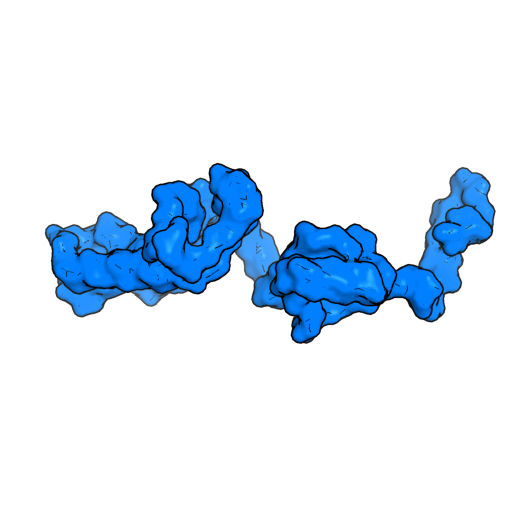
ATOM 1471 C C . GLN A 1 189 ? 23.419 16.726 -34.506 1.00 94.06 189 GLN A C 1
ATOM 1473 O O . GLN A 1 189 ? 24.579 16.654 -34.901 1.00 94.06 189 GLN A O 1
ATOM 1478 N N . ARG A 1 190 ? 22.980 17.822 -33.866 1.00 94.00 190 ARG A N 1
ATOM 1479 C CA . ARG A 1 190 ? 23.817 19.021 -33.644 1.00 94.00 190 ARG A CA 1
ATOM 1480 C C . ARG A 1 190 ? 24.913 18.8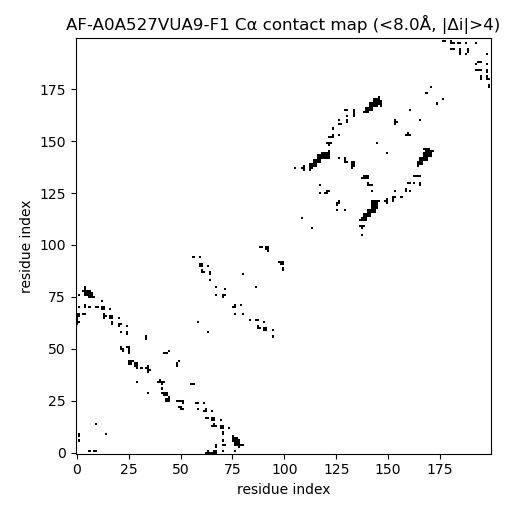17 -32.596 1.00 94.00 190 ARG A C 1
ATOM 1482 O O . ARG A 1 190 ? 25.777 19.672 -32.447 1.00 94.00 190 ARG A O 1
ATOM 1489 N N . LYS A 1 191 ? 24.870 17.701 -31.867 1.00 93.81 191 LYS A N 1
ATOM 1490 C CA . LYS A 1 191 ? 25.892 17.273 -30.905 1.00 93.81 191 LYS A CA 1
ATOM 1491 C C . LYS A 1 191 ? 26.821 16.200 -31.491 1.00 93.81 191 LYS A C 1
ATOM 1493 O O . LYS A 1 191 ? 27.575 15.595 -30.741 1.00 93.81 191 LYS A O 1
ATOM 1498 N N . GLY A 1 192 ? 26.755 15.958 -32.805 1.00 93.44 192 GLY A N 1
ATOM 1499 C CA . GLY A 1 192 ? 27.642 15.037 -33.520 1.00 93.44 192 GLY A CA 1
ATOM 1500 C C . GLY A 1 192 ? 27.190 13.574 -33.549 1.00 93.44 192 GLY A C 1
ATOM 1501 O O . GLY A 1 192 ? 27.942 12.733 -34.029 1.00 93.44 192 GLY A O 1
ATOM 1502 N N . PHE A 1 193 ? 25.985 13.252 -33.067 1.00 94.88 193 PHE A N 1
ATOM 1503 C CA . PHE A 1 193 ? 25.446 11.889 -33.133 1.00 94.88 193 PHE A CA 1
ATOM 1504 C C . PHE A 1 193 ? 24.944 11.571 -34.542 1.00 94.88 193 PHE A C 1
ATOM 1506 O O . PHE A 1 193 ? 24.292 12.406 -35.173 1.00 94.88 193 PHE A O 1
ATOM 1513 N N . LEU A 1 194 ? 25.202 10.354 -35.023 1.00 94.69 194 LEU A N 1
ATOM 1514 C CA . LEU A 1 194 ? 24.657 9.849 -36.282 1.00 94.69 194 LEU A CA 1
ATOM 1515 C C . LEU A 1 194 ? 23.287 9.200 -36.056 1.00 94.69 194 LEU A C 1
ATOM 1517 O O . LEU A 1 194 ? 22.952 8.771 -34.951 1.00 94.69 194 LEU A O 1
ATOM 1521 N N . PHE A 1 195 ? 22.510 9.051 -37.130 1.00 90.94 195 PHE A N 1
ATOM 1522 C CA . PHE A 1 195 ? 21.200 8.394 -37.074 1.00 90.94 195 PHE A CA 1
ATOM 1523 C C . PHE A 1 195 ? 21.283 6.979 -36.477 1.00 90.94 195 PHE A C 1
ATOM 1525 O O . PHE A 1 195 ? 20.516 6.622 -35.587 1.00 90.94 195 PHE A O 1
ATOM 1532 N N . ARG A 1 196 ? 22.293 6.202 -36.897 1.00 90.88 196 ARG A N 1
ATOM 1533 C CA . ARG A 1 196 ? 22.557 4.849 -36.380 1.00 90.88 196 ARG A CA 1
ATOM 1534 C C . ARG A 1 196 ? 22.848 4.815 -34.875 1.00 90.88 196 ARG A C 1
ATOM 1536 O O . ARG A 1 196 ? 22.557 3.811 -34.235 1.00 90.88 196 ARG A O 1
ATOM 1543 N N . ASP A 1 197 ? 23.416 5.890 -34.324 1.00 90.06 197 ASP A N 1
ATOM 1544 C CA . ASP A 1 197 ? 23.743 5.978 -32.897 1.00 90.06 197 ASP A CA 1
ATOM 1545 C C . ASP A 1 197 ? 22.474 6.209 -32.066 1.00 90.06 197 ASP A C 1
ATOM 1547 O O . ASP A 1 197 ? 22.414 5.797 -30.917 1.00 90.06 197 ASP A O 1
ATOM 1551 N N . CYS A 1 198 ? 21.448 6.830 -32.660 1.00 87.62 198 CYS A N 1
ATOM 1552 C CA . CYS A 1 198 ? 20.134 7.039 -32.045 1.00 87.62 198 CYS A CA 1
ATOM 1553 C C . CYS A 1 198 ? 19.175 5.851 -32.250 1.00 87.62 198 CYS A C 1
ATOM 1555 O O . CYS A 1 198 ? 18.109 5.805 -31.639 1.00 87.62 198 CYS A O 1
ATOM 1557 N N . GLN A 1 199 ? 19.506 4.934 -33.164 1.00 86.19 199 GLN A N 1
ATOM 1558 C CA . GLN A 1 199 ? 18.710 3.740 -33.460 1.00 86.19 199 GLN A CA 1
ATOM 1559 C C . GLN A 1 199 ? 19.068 2.549 -32.560 1.00 86.19 199 GLN A C 1
ATOM 1561 O O . GLN A 1 199 ? 18.212 1.698 -32.314 1.00 86.19 199 GLN A O 1
ATOM 1566 N N . ARG A 1 200 ? 20.336 2.461 -32.147 1.00 71.69 200 ARG A N 1
ATOM 1567 C CA . ARG A 1 200 ? 20.851 1.422 -31.246 1.00 71.69 200 ARG A CA 1
ATOM 1568 C C . ARG A 1 200 ? 20.290 1.564 -29.839 1.00 71.69 200 ARG A C 1
ATOM 1570 O O . ARG A 1 200 ? 20.024 0.493 -29.250 1.00 71.69 200 ARG A O 1
#

Sequence (200 aa):
GALDVRATTINDAMKIAAARALAELARQDVPDDVAAAYQGNRPKFGPNYIIPVPFDPRLISAIPLAVAKAAMESGVARKPILDLDRYAQELSARRDPIASTLQRIYDRVRRQPKRIVFAEGEEEQVMRAAVSYVNQKLGTAILLGRDDVIKDNARNAGIDLNKPGLEIINARLSRRNGIYTDYLYERMQRKGFLFRDCQR

Foldseek 3Di:
DCVVLVFPDQDPLLVVLLVVLFQVVLQDWADQVVCVVVVNDGRHPDPVGRGDDPVRLCSQLRSVLSSLVSSVVVPRGPHHDPDSPVVSQVSNCVVDVVSVVVVVVLVVLLVPADEDEQAQLLDPVSLVVQVVCVVSNSAAYEYEDDPVSNVVSCVVVVHDQPDVRYHYDYQVPDPCLVVQLVVVCVVCVVVVDDSVNSSD

Mean predicted aligned error: 12.8 Å